Protein AF-X1ABG1-F1 (afdb_monomer)

Secondary structure (DSSP, 8-state):
-B--S-----S-HHHHHHHHHHHHHHHHHHHHTT------EEEEE-TTT-S---HHHHHHHHHHHHH-TT-EEEEE-GGGTT-SSSGGGEEEEEES-GGGGGG--EEEEE----SS-HHHHHHHHHHHHHHHHHHHHHHHHHHHHIIIIIIIIIIHHHHHHH--S-EESS-------HHHHHHHHHHHHS--TTHHHHHEEPPHHHHHHHHHHHHHHHHHHS----TT-HHHHHHHHHHHHHHHHHHHHHHHHHHHHHHHHHHHHHHHGGGGGGS-HHHHHHHHHHHHHHHHHH-

Nearest PDB structures (foldseek):
  6fju-assembly1_A  TM=7.014E-01  e=1.272E-03  Candidatus Caldarchaeum subterraneum
  6fju-assembly1_B  TM=6.777E-01  e=1.272E-03  Candidatus Caldarchaeum subterraneum
  5cw4-assembly1_A  TM=3.755E-01  e=4.438E-03  Camponotus floridanus
  6h3c-assembly1_G  TM=3.652E-01  e=1.548E-02  Homo sapiens

Radius of gyration: 29.91 Å; Cα contacts (8 Å, |Δi|>4): 263; chains: 1; bounding box: 66×45×79 Å

Sequence (295 aa):
VMVGDRAYVEYKSKHYVDTAQFNTAIFERAIQDDKEDFFVGWWHTHPGIGFIFSPRDIETQLFYQGVNPFAIALVFDHCQKESKSYYLGIAGIRLKNPDRGMFATYSNSIELKYEHPKEKMIKNVDKVVKEINKNMKDVLSEIKYIDEILRKKYLAQLQRNFGLIMVLKRDIKITDDEIEAENEDYYLYEWDPDIDKKIYRIPKFREKIEKELKKCEENLSELNVEKNDPEIKKKKAKYKKKLNDMLAKPNEWYTKIMNDFTKRIDKISPLFDYLDTDERKIIEHFEERIRNIVR

Mean predicted aligned error: 13.68 Å

Structure (mmCIF, N/CA/C/O backbone):
data_AF-X1ABG1-F1
#
_entry.id   AF-X1ABG1-F1
#
loop_
_atom_site.group_PDB
_atom_site.id
_atom_site.type_symbol
_atom_site.label_atom_id
_atom_site.label_alt_id
_atom_site.label_comp_id
_atom_site.label_asym_id
_atom_site.label_entity_id
_atom_site.label_seq_id
_atom_site.pdbx_PDB_ins_code
_atom_site.Cartn_x
_atom_site.Cartn_y
_atom_site.Cartn_z
_atom_site.occupancy
_atom_site.B_iso_or_equiv
_atom_site.auth_seq_id
_atom_site.auth_comp_id
_atom_site.auth_asym_id
_atom_site.auth_atom_id
_atom_site.pdbx_PDB_model_num
ATOM 1 N N . VAL A 1 1 ? 10.703 -12.717 -16.145 1.00 40.94 1 VAL A N 1
ATOM 2 C CA . VAL A 1 1 ? 11.668 -11.764 -15.549 1.00 40.94 1 VAL A CA 1
ATOM 3 C C . VAL A 1 1 ? 11.165 -11.409 -14.159 1.00 40.94 1 VAL A C 1
ATOM 5 O O . VAL A 1 1 ? 9.980 -11.127 -14.036 1.00 40.94 1 VAL A O 1
ATOM 8 N N . MET A 1 2 ? 11.999 -11.511 -13.123 1.00 43.72 2 MET A N 1
ATOM 9 C CA . MET A 1 2 ? 11.557 -11.310 -11.733 1.00 43.72 2 MET A CA 1
ATOM 10 C C . MET A 1 2 ? 11.251 -9.836 -11.442 1.00 43.72 2 MET A C 1
ATOM 12 O O . MET A 1 2 ? 12.088 -8.978 -11.704 1.00 43.72 2 MET A O 1
ATOM 16 N N . VAL A 1 3 ? 10.060 -9.570 -10.900 1.00 42.97 3 VAL A N 1
ATOM 17 C CA . VAL A 1 3 ? 9.669 -8.312 -10.245 1.00 42.97 3 VAL A CA 1
ATOM 18 C C . VAL A 1 3 ? 9.690 -8.612 -8.750 1.00 42.97 3 VAL A C 1
ATOM 20 O O . VAL A 1 3 ? 9.045 -9.569 -8.323 1.00 42.97 3 VAL A O 1
ATOM 23 N N . GLY A 1 4 ? 10.418 -7.849 -7.947 1.00 38.22 4 GLY A N 1
ATOM 24 C CA . GLY A 1 4 ? 10.386 -8.025 -6.501 1.00 38.22 4 GLY A CA 1
ATOM 25 C C . GLY A 1 4 ? 10.560 -6.700 -5.785 1.00 38.22 4 GLY A C 1
ATOM 26 O O . GLY A 1 4 ? 11.408 -5.906 -6.174 1.00 38.22 4 GLY A O 1
ATOM 27 N N . ASP A 1 5 ? 9.829 -6.515 -4.685 1.00 35.09 5 ASP A N 1
ATOM 28 C CA . ASP A 1 5 ? 10.011 -5.417 -3.715 1.00 35.09 5 ASP A CA 1
ATOM 29 C C . ASP A 1 5 ? 11.410 -5.396 -3.066 1.00 35.09 5 ASP A C 1
ATOM 31 O O . ASP A 1 5 ? 11.731 -4.534 -2.248 1.00 35.09 5 ASP A O 1
ATOM 35 N N . ARG A 1 6 ? 12.268 -6.372 -3.385 1.00 46.16 6 ARG A N 1
ATOM 36 C CA . ARG A 1 6 ? 13.619 -6.484 -2.844 1.00 46.16 6 ARG A CA 1
ATOM 37 C C . ARG A 1 6 ? 14.599 -5.781 -3.772 1.00 46.16 6 ARG A C 1
ATOM 39 O O . ARG A 1 6 ? 14.879 -6.247 -4.870 1.00 46.16 6 ARG A O 1
ATOM 46 N N . ALA A 1 7 ? 15.167 -4.688 -3.279 1.00 42.03 7 ALA A N 1
ATOM 47 C CA . ALA A 1 7 ? 16.069 -3.819 -4.025 1.00 42.03 7 ALA A CA 1
ATOM 48 C C . ALA A 1 7 ? 17.466 -4.413 -4.332 1.00 42.03 7 ALA A C 1
ATOM 50 O O . ALA A 1 7 ? 18.282 -3.703 -4.917 1.00 42.03 7 ALA A O 1
ATOM 51 N N . TYR A 1 8 ? 17.799 -5.645 -3.904 1.00 51.47 8 TYR A N 1
ATOM 52 C CA . TYR A 1 8 ? 19.122 -6.249 -4.145 1.00 51.47 8 TYR A CA 1
ATOM 53 C C . TYR A 1 8 ? 19.212 -7.754 -3.819 1.00 51.47 8 TYR A C 1
ATOM 55 O O . TYR A 1 8 ? 18.407 -8.296 -3.059 1.00 51.47 8 TYR A O 1
ATOM 63 N N . VAL A 1 9 ? 20.256 -8.401 -4.356 1.00 54.97 9 VAL A N 1
ATOM 64 C CA . VAL A 1 9 ? 20.697 -9.766 -4.026 1.00 54.97 9 VAL A CA 1
ATOM 65 C C . VAL A 1 9 ? 22.098 -9.695 -3.405 1.00 54.97 9 VAL A C 1
ATOM 67 O O . VAL A 1 9 ? 23.018 -9.175 -4.017 1.00 54.97 9 VAL A O 1
ATOM 70 N N . GLU A 1 10 ? 22.272 -10.208 -2.187 1.00 54.81 10 GLU A N 1
ATOM 71 C CA . GLU A 1 10 ? 23.594 -10.440 -1.561 1.00 54.81 10 GLU A CA 1
ATOM 72 C C . GLU A 1 10 ? 24.069 -11.888 -1.800 1.00 54.81 10 GLU A C 1
ATOM 74 O O . GLU A 1 10 ? 23.245 -12.799 -1.867 1.00 54.81 10 GLU A O 1
ATOM 79 N N . TYR A 1 11 ? 25.378 -12.158 -1.819 1.00 53.62 11 TYR A N 1
ATOM 80 C CA . TYR A 1 11 ? 25.940 -13.525 -1.871 1.00 53.62 11 TYR A CA 1
ATOM 81 C C . TYR A 1 11 ? 25.774 -14.309 -0.551 1.00 53.62 11 TYR A C 1
ATOM 83 O O . TYR A 1 11 ? 26.724 -14.853 0.008 1.00 53.62 11 TYR A O 1
ATOM 91 N N . LYS A 1 12 ? 24.556 -14.373 -0.013 1.00 59.12 12 LYS A N 1
ATOM 92 C CA . LYS A 1 12 ? 24.210 -15.196 1.151 1.00 59.12 12 LYS A CA 1
ATOM 93 C C . LYS A 1 12 ? 23.540 -16.481 0.680 1.00 59.12 12 LYS A C 1
ATOM 95 O O . LYS A 1 12 ? 22.740 -16.452 -0.253 1.00 59.12 12 LYS A O 1
ATOM 100 N N . SER A 1 13 ? 23.779 -17.596 1.376 1.00 57.72 13 SER A N 1
ATOM 101 C CA . SER A 1 13 ? 23.155 -18.899 1.071 1.00 57.72 13 SER A CA 1
ATOM 102 C C . SER A 1 13 ? 21.629 -18.811 0.963 1.00 57.72 13 SER A C 1
ATOM 104 O O . SER A 1 13 ? 21.024 -19.495 0.146 1.00 57.72 13 SER A O 1
ATOM 106 N N . LYS A 1 14 ? 21.012 -17.899 1.725 1.00 64.06 14 LYS A N 1
ATOM 107 C CA . LYS A 1 14 ? 19.578 -17.601 1.659 1.00 64.06 14 LYS A CA 1
ATOM 108 C C . LYS A 1 14 ? 19.110 -17.179 0.260 1.00 64.06 14 LYS A C 1
ATOM 110 O O . LYS A 1 14 ? 18.065 -17.630 -0.176 1.00 64.06 14 LYS A O 1
ATOM 115 N N . HIS A 1 15 ? 19.874 -16.371 -0.471 1.00 61.91 15 HIS A N 1
ATOM 116 C CA . HIS A 1 15 ? 19.446 -15.884 -1.787 1.00 61.91 15 HIS A CA 1
ATOM 117 C C . HIS A 1 15 ? 19.611 -16.920 -2.903 1.00 61.91 15 HIS A C 1
ATOM 119 O O . HIS A 1 15 ? 18.833 -16.922 -3.856 1.00 61.91 15 HIS A O 1
ATOM 125 N N . TYR A 1 16 ? 20.562 -17.845 -2.759 1.00 63.94 16 TYR A N 1
ATOM 126 C CA . TYR A 1 16 ? 20.621 -19.040 -3.604 1.00 63.94 16 TYR A CA 1
ATOM 127 C C . TYR A 1 16 ? 19.384 -19.921 -3.408 1.00 63.94 16 TYR A C 1
ATOM 129 O O . TYR A 1 16 ? 18.780 -20.346 -4.390 1.00 63.94 16 TYR A O 1
ATOM 137 N N . VAL A 1 17 ? 18.978 -20.143 -2.151 1.00 66.12 17 VAL A N 1
ATOM 138 C CA . VAL A 1 17 ? 17.758 -20.897 -1.820 1.00 66.12 17 VAL A CA 1
ATOM 139 C C . VAL A 1 17 ? 16.518 -20.192 -2.369 1.00 66.12 17 VAL A C 1
ATOM 141 O O . VAL A 1 17 ? 15.716 -20.838 -3.033 1.00 66.12 17 VAL A O 1
ATOM 144 N N . ASP A 1 18 ? 16.397 -18.878 -2.174 1.00 66.94 18 ASP A N 1
ATOM 145 C CA . ASP A 1 18 ? 15.274 -18.092 -2.694 1.00 66.94 18 ASP A CA 1
ATOM 146 C C . ASP A 1 18 ? 15.203 -18.184 -4.232 1.00 66.94 18 ASP A C 1
ATOM 148 O O . ASP A 1 18 ? 14.143 -18.448 -4.791 1.00 66.94 18 ASP A O 1
ATOM 152 N N . THR A 1 19 ? 16.333 -18.045 -4.937 1.00 67.25 19 THR A N 1
ATOM 153 C CA . THR A 1 19 ? 16.381 -18.151 -6.410 1.00 67.25 19 THR A CA 1
ATOM 154 C C . THR A 1 19 ? 15.996 -19.547 -6.894 1.00 67.25 19 THR A C 1
ATOM 156 O O . THR A 1 19 ? 15.256 -19.680 -7.867 1.00 67.25 19 THR A O 1
ATOM 159 N N . ALA A 1 20 ? 16.453 -20.592 -6.200 1.00 70.00 20 ALA A N 1
ATOM 160 C CA . ALA A 1 20 ? 16.050 -21.962 -6.491 1.00 70.00 20 ALA A CA 1
ATOM 161 C C . ALA A 1 20 ? 14.542 -22.158 -6.272 1.00 70.00 20 ALA A C 1
ATOM 163 O O . ALA A 1 20 ? 13.877 -22.709 -7.141 1.00 70.00 20 ALA A O 1
ATOM 164 N N . GLN A 1 21 ? 13.986 -21.641 -5.171 1.00 75.69 21 GLN A N 1
ATOM 165 C CA . GLN A 1 21 ? 12.547 -21.687 -4.896 1.00 75.69 21 GLN A CA 1
ATOM 166 C C . GLN A 1 21 ? 11.731 -20.951 -5.962 1.00 75.69 21 GLN A C 1
ATOM 168 O O . GLN A 1 21 ? 10.714 -21.473 -6.414 1.00 75.69 21 GLN A O 1
ATOM 173 N N . PHE A 1 22 ? 12.180 -19.775 -6.407 1.00 71.56 22 PHE A N 1
ATOM 174 C CA . PHE A 1 22 ? 11.516 -19.034 -7.478 1.00 71.56 22 PHE A CA 1
ATOM 175 C C . PHE A 1 22 ? 11.551 -19.785 -8.807 1.00 71.56 22 PHE A C 1
ATOM 177 O O . PHE A 1 22 ? 10.525 -19.879 -9.476 1.00 71.56 22 PHE A O 1
ATOM 184 N N . ASN A 1 23 ? 12.700 -20.353 -9.176 1.00 72.12 23 ASN A N 1
ATOM 185 C CA . ASN A 1 23 ? 12.813 -21.160 -10.388 1.00 72.12 23 ASN A CA 1
ATOM 186 C C . ASN A 1 23 ? 11.903 -22.389 -10.328 1.00 72.12 23 ASN A C 1
ATOM 188 O O . ASN A 1 23 ? 11.210 -22.664 -11.304 1.00 72.12 23 ASN A O 1
ATOM 192 N N . THR A 1 24 ? 11.849 -23.078 -9.184 1.00 79.94 24 THR A N 1
ATOM 193 C CA . THR A 1 24 ? 10.932 -24.203 -8.970 1.00 79.94 24 THR A CA 1
ATOM 194 C C . THR A 1 24 ? 9.478 -23.762 -9.106 1.00 79.94 24 THR A C 1
ATOM 196 O O . THR A 1 24 ? 8.732 -24.388 -9.847 1.00 79.94 24 THR A O 1
ATOM 199 N N . ALA A 1 25 ? 9.078 -22.652 -8.482 1.00 80.56 25 ALA A N 1
ATOM 200 C CA . ALA A 1 25 ? 7.705 -22.155 -8.561 1.00 80.56 25 ALA A CA 1
ATOM 201 C C . ALA A 1 25 ? 7.299 -21.745 -9.991 1.00 80.56 25 ALA A C 1
ATOM 203 O O . ALA A 1 25 ? 6.177 -22.013 -10.419 1.00 80.56 25 ALA A O 1
ATOM 204 N N . ILE A 1 26 ? 8.205 -21.109 -10.746 1.00 78.69 26 ILE A N 1
ATOM 205 C CA . ILE A 1 26 ? 7.971 -20.764 -12.158 1.00 78.69 26 ILE A CA 1
ATOM 206 C C . ILE A 1 26 ? 7.820 -22.038 -12.991 1.00 78.69 26 ILE A C 1
ATOM 208 O O . ILE A 1 26 ? 6.897 -22.127 -13.793 1.00 78.69 26 ILE A O 1
ATOM 212 N N . PHE A 1 27 ? 8.688 -23.025 -12.772 1.00 79.94 27 PHE A N 1
ATOM 213 C CA . PHE A 1 27 ? 8.654 -24.295 -13.487 1.00 79.94 27 PHE A CA 1
ATOM 214 C C . PHE A 1 27 ? 7.387 -25.110 -13.181 1.00 79.94 27 PHE A C 1
ATOM 216 O O . PHE A 1 27 ? 6.740 -25.610 -14.096 1.00 79.94 27 PHE A O 1
ATOM 223 N N . GLU A 1 28 ? 6.976 -25.196 -11.913 1.00 83.19 28 GLU A N 1
ATOM 224 C CA . GLU A 1 28 ? 5.726 -25.853 -11.507 1.00 83.19 28 GLU A CA 1
ATOM 225 C C . GLU A 1 28 ? 4.506 -25.201 -12.161 1.00 83.19 28 GLU A C 1
ATOM 227 O O . GLU A 1 28 ? 3.619 -25.896 -12.659 1.00 83.19 28 GLU A O 1
ATOM 232 N N . ARG A 1 29 ? 4.477 -23.865 -12.210 1.00 81.81 29 ARG A N 1
ATOM 233 C CA . ARG A 1 29 ? 3.422 -23.126 -12.905 1.00 81.81 29 ARG A CA 1
ATOM 234 C C . ARG A 1 29 ? 3.447 -23.378 -14.411 1.00 81.81 29 ARG A C 1
ATOM 236 O O . ARG A 1 29 ? 2.391 -23.556 -15.004 1.00 81.81 29 ARG A O 1
ATOM 243 N N . ALA A 1 30 ? 4.629 -23.413 -15.019 1.00 80.56 30 ALA A N 1
ATOM 244 C CA . ALA A 1 30 ? 4.785 -23.688 -16.441 1.00 80.56 30 ALA A CA 1
ATOM 245 C C . ALA A 1 30 ? 4.209 -25.069 -16.805 1.00 80.56 30 ALA A C 1
ATOM 247 O O . ALA A 1 30 ? 3.430 -25.172 -17.747 1.00 80.56 30 ALA A O 1
ATOM 248 N N . ILE A 1 31 ? 4.472 -26.095 -15.983 1.00 82.88 31 ILE A N 1
ATOM 249 C CA . ILE A 1 31 ? 3.868 -27.430 -16.134 1.00 82.88 31 ILE A CA 1
ATOM 250 C C . ILE A 1 31 ? 2.338 -27.372 -16.040 1.00 82.88 31 ILE A C 1
ATOM 252 O O . ILE A 1 31 ? 1.653 -28.010 -16.836 1.00 82.88 31 ILE A O 1
ATOM 256 N N . GLN A 1 32 ? 1.788 -26.632 -15.073 1.00 83.56 32 GLN A N 1
ATOM 257 C CA . GLN A 1 32 ? 0.332 -26.496 -14.920 1.00 83.56 32 GLN A CA 1
ATOM 258 C C . GLN A 1 32 ? -0.323 -25.799 -16.118 1.00 83.56 32 GLN A C 1
ATOM 260 O O . GLN A 1 32 ? -1.430 -26.167 -16.506 1.00 83.56 32 GLN A O 1
ATOM 265 N N . ASP A 1 33 ? 0.366 -24.816 -16.696 1.00 85.75 33 ASP A N 1
ATOM 266 C CA . ASP A 1 33 ? -0.111 -24.014 -17.823 1.00 85.75 33 ASP A CA 1
ATOM 267 C C . ASP A 1 33 ? 0.195 -24.659 -19.199 1.00 85.75 33 ASP A C 1
ATOM 269 O O . ASP A 1 33 ? -0.120 -24.046 -20.220 1.00 85.75 33 ASP A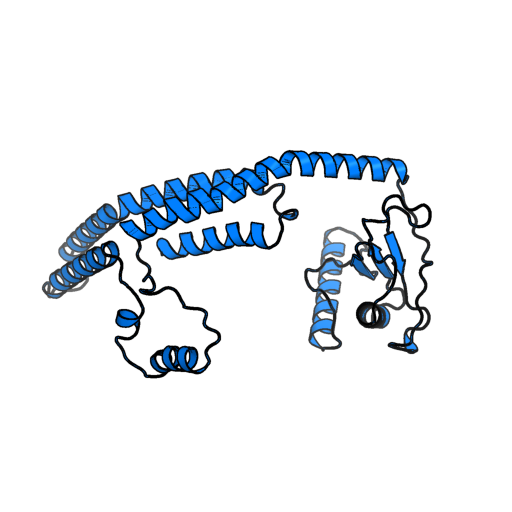 O 1
ATOM 273 N N . ASP A 1 34 ? 0.795 -25.861 -19.237 1.00 82.69 34 ASP A N 1
ATOM 274 C CA . ASP A 1 34 ? 1.313 -26.543 -20.444 1.00 82.69 34 ASP A CA 1
ATOM 275 C C . ASP A 1 34 ? 2.248 -25.642 -21.277 1.00 82.69 34 ASP A C 1
ATOM 277 O O . ASP A 1 34 ? 2.159 -25.525 -22.501 1.00 82.69 34 ASP A O 1
ATOM 281 N N . LYS A 1 35 ? 3.133 -24.928 -20.572 1.00 83.25 35 LYS A N 1
ATOM 282 C CA . LYS A 1 35 ? 4.136 -24.016 -21.129 1.00 83.25 35 LYS A CA 1
ATOM 283 C C . LYS A 1 35 ? 5.541 -24.443 -20.735 1.00 83.25 35 LYS A C 1
ATOM 285 O O . LYS A 1 35 ? 5.768 -25.032 -19.684 1.00 83.25 35 LYS A O 1
ATOM 290 N N . GLU A 1 36 ? 6.511 -24.046 -21.546 1.00 78.81 36 GLU A N 1
ATOM 291 C CA . GLU A 1 36 ? 7.941 -24.258 -21.293 1.00 78.81 36 GLU A CA 1
ATOM 292 C C . GLU A 1 36 ? 8.613 -22.962 -20.808 1.00 78.81 36 GLU A C 1
ATOM 294 O O . GLU A 1 36 ? 9.641 -22.524 -21.328 1.00 78.81 36 GLU A O 1
ATOM 299 N N . ASP A 1 37 ? 8.006 -22.307 -19.816 1.00 79.31 37 ASP A N 1
ATOM 300 C CA . ASP A 1 37 ? 8.531 -21.063 -19.256 1.00 79.31 37 ASP A CA 1
ATOM 301 C C . ASP A 1 37 ? 9.671 -21.345 -18.263 1.00 79.31 37 ASP A C 1
ATOM 303 O O . ASP A 1 37 ? 9.547 -22.147 -17.337 1.00 79.31 37 ASP A O 1
ATOM 307 N N . PHE A 1 38 ? 10.791 -20.636 -18.418 1.00 76.50 38 PHE A N 1
ATOM 308 C CA . PHE A 1 38 ? 11.922 -20.699 -17.492 1.00 76.50 38 PHE A CA 1
ATOM 309 C C . PHE A 1 38 ? 12.511 -19.314 -17.214 1.00 76.50 38 PHE A C 1
ATOM 311 O O . PHE A 1 38 ? 12.262 -18.325 -17.910 1.00 76.50 38 PHE A O 1
ATOM 318 N N . PHE A 1 39 ? 13.311 -19.222 -16.154 1.00 80.81 39 PHE A N 1
ATOM 319 C CA . PHE A 1 39 ? 13.942 -17.971 -15.757 1.00 80.81 39 PHE A CA 1
ATOM 320 C C . PHE A 1 39 ? 15.085 -17.574 -16.709 1.00 80.81 39 PHE A C 1
ATOM 322 O O . PHE A 1 39 ? 16.114 -18.245 -16.807 1.00 80.81 39 PHE A O 1
ATOM 329 N N . VAL A 1 40 ? 14.922 -16.425 -17.372 1.00 83.88 40 VAL A N 1
ATOM 330 C CA . VAL A 1 40 ? 15.884 -15.875 -18.349 1.00 83.88 40 VAL A CA 1
ATOM 331 C C . VAL A 1 40 ? 16.643 -14.638 -17.853 1.00 83.88 40 VAL A C 1
ATOM 333 O O . VAL A 1 40 ? 17.537 -14.146 -18.539 1.00 83.88 40 VAL A O 1
ATOM 336 N N . GLY A 1 41 ? 16.298 -14.109 -16.675 1.00 87.44 41 GLY A N 1
ATOM 337 C CA . GLY A 1 41 ? 16.916 -12.897 -16.141 1.00 87.44 41 GLY A CA 1
ATOM 338 C C . GLY A 1 41 ? 15.993 -12.029 -15.284 1.00 87.44 41 GLY A C 1
ATOM 339 O O . GLY A 1 41 ? 14.886 -12.426 -14.900 1.00 87.44 41 GLY A O 1
ATOM 340 N N . TRP A 1 42 ? 16.455 -10.816 -15.002 1.00 87.88 42 TRP A N 1
ATOM 341 C CA . TRP A 1 42 ? 15.843 -9.869 -14.066 1.00 87.88 42 TRP A CA 1
ATOM 342 C C . TRP A 1 42 ? 15.674 -8.484 -14.709 1.00 87.88 42 TRP A C 1
ATOM 344 O O . TRP A 1 42 ? 16.149 -8.243 -15.819 1.00 87.88 42 TRP A O 1
ATOM 354 N N . TRP A 1 43 ? 14.931 -7.587 -14.066 1.00 89.12 43 TRP A N 1
ATOM 355 C CA . TRP A 1 43 ? 14.784 -6.212 -14.536 1.00 89.12 43 TRP A CA 1
ATOM 356 C C . TRP A 1 43 ? 14.694 -5.240 -13.375 1.00 89.12 43 TRP A C 1
ATOM 358 O O . TRP A 1 43 ? 14.313 -5.618 -12.268 1.00 89.12 43 TRP A O 1
ATOM 368 N N . HIS A 1 44 ? 15.013 -3.983 -13.655 1.00 87.50 44 HIS A N 1
ATOM 369 C CA . HIS A 1 44 ? 14.854 -2.877 -12.723 1.00 87.50 44 HIS A CA 1
ATOM 370 C C . HIS A 1 44 ? 14.712 -1.553 -13.473 1.00 87.50 44 HIS A C 1
ATOM 372 O O . HIS A 1 44 ? 14.739 -1.496 -14.706 1.00 87.50 44 HIS A O 1
ATOM 378 N N . THR A 1 45 ? 14.536 -0.471 -12.720 1.00 86.12 45 THR A N 1
ATOM 379 C CA . THR A 1 45 ? 14.333 0.868 -13.273 1.00 86.12 45 THR A CA 1
ATOM 380 C C . THR A 1 45 ? 15.459 1.822 -12.908 1.00 86.12 45 THR A C 1
ATOM 382 O O . THR A 1 45 ? 15.859 1.856 -11.747 1.00 86.12 45 THR A O 1
ATOM 385 N N . HIS A 1 46 ? 15.863 2.675 -13.854 1.00 87.75 46 HIS A N 1
ATOM 386 C CA . HIS A 1 46 ? 16.799 3.789 -13.635 1.00 87.75 46 HIS A CA 1
ATOM 387 C C . HIS A 1 46 ? 16.186 5.121 -14.085 1.00 87.75 46 HIS A C 1
ATOM 389 O O . HIS A 1 46 ? 16.480 5.586 -15.184 1.00 87.75 46 HIS A O 1
ATOM 395 N N . PRO A 1 47 ? 15.321 5.753 -13.272 1.00 87.06 47 PRO A N 1
ATOM 396 C CA . PRO A 1 47 ? 14.675 7.015 -13.630 1.00 87.06 47 PRO A CA 1
ATOM 397 C C . PRO A 1 47 ? 15.666 8.146 -13.951 1.00 87.06 47 PRO A C 1
ATOM 399 O O . PRO A 1 47 ? 16.314 8.677 -13.054 1.00 87.06 47 PRO A O 1
ATOM 402 N N . GLY A 1 48 ? 15.774 8.547 -15.220 1.00 83.44 48 GLY A N 1
ATOM 403 C CA . GLY A 1 48 ? 16.558 9.713 -15.656 1.00 83.44 48 GLY A CA 1
ATOM 404 C C . GLY A 1 48 ? 18.085 9.563 -15.612 1.00 83.44 48 GLY A C 1
ATOM 405 O O . GLY A 1 48 ? 18.791 10.507 -15.961 1.00 83.44 48 GLY A O 1
ATOM 406 N N . ILE A 1 49 ? 18.602 8.399 -15.214 1.00 84.25 49 ILE A N 1
ATOM 407 C CA . ILE A 1 49 ? 20.045 8.102 -15.146 1.00 84.25 49 ILE A CA 1
ATOM 408 C C . ILE A 1 49 ? 20.524 7.462 -16.462 1.00 84.25 49 ILE A C 1
ATOM 410 O O . ILE A 1 49 ? 21.696 7.566 -16.830 1.00 84.25 49 ILE A O 1
ATOM 414 N N . GLY A 1 50 ? 19.607 6.838 -17.208 1.00 83.56 50 GLY A N 1
ATOM 415 C CA . GLY A 1 50 ? 19.906 6.077 -18.413 1.00 83.56 50 GLY A CA 1
ATOM 416 C C . GLY A 1 50 ? 20.292 4.622 -18.133 1.00 83.56 50 GLY A C 1
ATOM 417 O O . GLY A 1 50 ? 20.014 4.053 -17.080 1.00 83.56 50 GLY A O 1
ATOM 418 N N . PHE A 1 51 ? 20.921 3.990 -19.123 1.00 87.31 51 PHE A N 1
ATOM 419 C CA . PHE A 1 51 ? 21.112 2.538 -19.174 1.00 87.31 51 PHE A CA 1
ATOM 420 C C . PHE A 1 51 ? 22.523 2.151 -18.740 1.00 87.31 51 PHE A C 1
ATOM 422 O O . PHE A 1 51 ? 23.373 1.831 -19.570 1.00 87.31 51 PHE A O 1
ATOM 429 N N . ILE A 1 52 ? 22.784 2.226 -17.437 1.00 87.75 52 ILE A N 1
ATOM 430 C CA . ILE A 1 52 ? 24.070 1.857 -16.838 1.00 87.75 52 ILE A CA 1
ATOM 431 C C . ILE A 1 52 ? 23.870 0.844 -15.715 1.00 87.75 52 ILE A C 1
ATOM 433 O O . ILE A 1 52 ? 22.815 0.801 -15.086 1.00 87.75 52 ILE A O 1
ATOM 437 N N . PHE A 1 53 ? 24.899 0.049 -15.438 1.00 88.31 53 PHE A N 1
ATOM 438 C CA . PHE A 1 53 ? 24.953 -0.738 -14.213 1.00 88.31 53 PHE A CA 1
ATOM 439 C C . PHE A 1 53 ? 25.704 0.020 -13.125 1.00 88.31 53 PHE A C 1
ATOM 441 O O . PHE A 1 53 ? 26.859 0.411 -13.305 1.00 88.31 53 PHE A O 1
ATOM 448 N N . SER A 1 54 ? 25.048 0.186 -11.980 1.00 87.75 54 SER A N 1
ATOM 449 C CA . SER A 1 54 ? 25.715 0.523 -10.727 1.00 87.75 54 SER A CA 1
ATOM 450 C C . SER A 1 54 ? 26.582 -0.656 -10.249 1.00 87.75 54 SER A C 1
ATOM 452 O O . SER A 1 54 ? 26.370 -1.789 -10.688 1.00 87.75 54 SER A O 1
ATOM 454 N N . PRO A 1 55 ? 27.526 -0.456 -9.309 1.00 87.00 55 PRO A N 1
ATOM 455 C CA . PRO A 1 55 ? 28.277 -1.567 -8.717 1.00 87.00 55 PRO A CA 1
ATOM 456 C C . PRO A 1 55 ? 27.374 -2.685 -8.169 1.00 87.00 55 PRO A C 1
ATOM 458 O O . PRO A 1 55 ? 27.685 -3.863 -8.313 1.00 87.00 55 PRO A O 1
ATOM 461 N N . ARG A 1 56 ? 26.214 -2.321 -7.613 1.00 85.00 56 ARG A N 1
ATOM 462 C CA . ARG A 1 56 ? 25.216 -3.265 -7.095 1.00 85.00 56 ARG A CA 1
ATOM 463 C C . ARG A 1 56 ? 24.475 -4.017 -8.205 1.00 85.00 56 ARG A C 1
ATOM 465 O O . ARG A 1 56 ? 24.166 -5.198 -8.045 1.00 85.00 56 ARG A O 1
ATOM 472 N N . ASP A 1 57 ? 24.240 -3.370 -9.343 1.00 87.25 57 ASP A N 1
ATOM 473 C CA . ASP A 1 57 ? 23.655 -4.031 -10.514 1.00 87.25 57 ASP A CA 1
ATOM 474 C C . ASP A 1 57 ? 24.631 -5.058 -11.100 1.00 87.25 57 ASP A C 1
ATOM 476 O O . ASP A 1 57 ? 24.215 -6.150 -11.479 1.00 87.25 57 ASP A O 1
ATOM 480 N N . ILE A 1 58 ? 25.935 -4.745 -11.121 1.00 88.94 58 ILE A N 1
ATOM 481 C CA . ILE A 1 58 ? 26.983 -5.690 -11.541 1.00 88.94 58 ILE A CA 1
ATOM 482 C C . ILE A 1 58 ? 26.993 -6.907 -10.614 1.00 88.94 58 ILE A C 1
ATOM 484 O O . ILE A 1 58 ? 26.990 -8.033 -11.102 1.00 88.94 58 ILE A O 1
ATOM 488 N N . GLU A 1 59 ? 26.956 -6.698 -9.296 1.00 87.69 59 GLU A N 1
ATOM 489 C CA . GLU A 1 59 ? 26.919 -7.779 -8.305 1.00 87.69 59 GLU A CA 1
ATOM 490 C C . GLU A 1 59 ? 25.720 -8.717 -8.524 1.00 87.69 59 GLU A C 1
ATOM 492 O O . GLU A 1 59 ? 25.873 -9.939 -8.601 1.00 87.69 59 GLU A O 1
ATOM 497 N N . THR A 1 60 ? 24.540 -8.125 -8.711 1.00 85.88 60 THR A N 1
ATOM 498 C CA . THR A 1 60 ? 23.286 -8.844 -8.964 1.00 85.88 60 THR A CA 1
ATOM 499 C C . THR A 1 60 ? 23.335 -9.594 -10.297 1.00 85.88 60 THR A C 1
ATOM 501 O O . THR A 1 60 ? 22.947 -10.759 -10.387 1.00 85.88 60 THR A O 1
ATOM 504 N N . GLN A 1 61 ? 23.865 -8.961 -11.344 1.00 89.25 61 GLN A N 1
ATOM 505 C CA . GLN A 1 61 ? 24.005 -9.580 -12.656 1.00 89.25 61 GLN A CA 1
ATOM 506 C C . GLN A 1 61 ? 25.027 -10.725 -12.653 1.00 89.25 61 GLN A C 1
ATOM 508 O O . GLN A 1 61 ? 24.789 -11.729 -13.319 1.00 89.25 61 GLN A O 1
ATOM 513 N N . LEU A 1 62 ? 26.130 -10.618 -11.903 1.00 88.94 62 LEU A N 1
ATOM 514 C CA . LEU A 1 62 ? 27.091 -11.711 -11.716 1.00 88.94 62 LEU A CA 1
ATOM 515 C C . LEU A 1 62 ? 26.431 -12.919 -11.054 1.00 88.94 62 LEU A C 1
ATOM 517 O O . LEU A 1 62 ? 26.639 -14.041 -11.507 1.00 88.94 62 LEU A O 1
ATOM 521 N N . PHE A 1 63 ? 25.599 -12.690 -10.036 1.00 84.88 63 PHE A N 1
ATOM 522 C CA . PHE A 1 63 ? 24.852 -13.756 -9.377 1.00 84.88 63 PHE A CA 1
ATOM 523 C C . PHE A 1 63 ? 23.941 -14.491 -10.372 1.00 84.88 63 PHE A C 1
ATOM 525 O O . PHE A 1 63 ? 24.032 -15.711 -10.521 1.00 84.88 63 PHE A O 1
ATOM 532 N N . TYR A 1 64 ? 23.115 -13.756 -11.122 1.00 85.25 64 TYR A N 1
ATOM 533 C CA . TYR A 1 64 ? 22.216 -14.375 -12.098 1.00 85.25 64 TYR A CA 1
ATOM 534 C C . TYR A 1 64 ? 22.960 -15.007 -13.282 1.00 85.25 64 TYR A C 1
ATOM 536 O O . TYR A 1 64 ? 22.541 -16.065 -13.749 1.00 85.25 64 TYR A O 1
ATOM 544 N N . GLN A 1 65 ? 24.077 -14.422 -13.735 1.00 87.25 65 GLN A N 1
ATOM 545 C CA . GLN A 1 65 ? 24.920 -15.017 -14.779 1.00 87.25 65 GLN A CA 1
ATOM 546 C C . GLN A 1 65 ? 25.722 -16.230 -14.303 1.00 87.25 65 GLN A C 1
ATOM 548 O O . GLN A 1 65 ? 26.055 -17.083 -15.123 1.00 87.25 65 GLN A O 1
ATOM 553 N N . GLY A 1 66 ? 25.992 -16.344 -13.001 1.00 83.75 66 GLY A N 1
ATOM 554 C CA . GLY A 1 66 ? 26.578 -17.540 -12.401 1.00 83.75 66 GLY A CA 1
ATOM 555 C C . GLY A 1 66 ? 25.625 -18.737 -12.437 1.00 83.75 66 GLY A C 1
ATOM 556 O O . GLY A 1 66 ? 26.068 -19.866 -12.621 1.00 83.75 66 GLY A O 1
ATOM 557 N N . VAL A 1 67 ? 24.315 -18.492 -12.312 1.00 82.00 67 VAL A N 1
ATOM 558 C CA . VAL A 1 67 ? 23.278 -19.536 -12.410 1.00 82.00 67 VAL A CA 1
ATOM 559 C C . VAL A 1 67 ? 22.913 -19.830 -13.869 1.00 82.00 67 VAL A C 1
ATOM 561 O O . VAL A 1 67 ? 22.799 -20.988 -14.259 1.00 82.00 67 VAL A O 1
ATOM 564 N N . ASN A 1 68 ? 22.734 -18.790 -14.688 1.00 84.06 68 ASN A N 1
ATOM 565 C CA . ASN A 1 68 ? 22.437 -18.896 -16.114 1.00 84.06 68 ASN A CA 1
ATOM 566 C C . ASN A 1 68 ? 23.386 -17.975 -16.904 1.00 84.06 68 ASN A C 1
ATOM 568 O O . ASN A 1 68 ? 23.157 -16.767 -16.922 1.00 84.06 68 ASN A O 1
ATOM 572 N N . PRO A 1 69 ? 24.386 -18.505 -17.634 1.00 87.12 69 PRO A N 1
ATOM 573 C CA . PRO A 1 69 ? 25.356 -17.692 -18.380 1.00 87.12 69 PRO A CA 1
ATOM 574 C C . PRO A 1 69 ? 24.733 -16.683 -19.357 1.00 87.12 69 PRO A C 1
ATOM 576 O O . PRO A 1 69 ? 25.329 -15.642 -19.658 1.00 87.12 69 PRO A O 1
ATOM 579 N N . PHE A 1 70 ? 23.519 -16.970 -19.836 1.00 87.00 70 PHE A N 1
ATOM 580 C CA . PHE A 1 70 ? 22.761 -16.128 -20.756 1.00 87.00 70 PHE A CA 1
ATOM 581 C C . PHE A 1 70 ? 21.784 -15.172 -20.065 1.00 87.00 70 PHE A C 1
ATOM 583 O O . PHE A 1 70 ? 21.016 -14.520 -20.768 1.00 87.00 70 PHE A O 1
ATOM 590 N N . ALA A 1 71 ? 21.811 -15.046 -18.734 1.00 88.25 71 ALA A N 1
ATOM 591 C CA . ALA A 1 71 ? 20.910 -14.161 -18.003 1.00 88.25 71 ALA A CA 1
ATOM 592 C C . ALA A 1 71 ? 21.030 -12.704 -18.480 1.00 88.25 71 ALA A C 1
ATOM 594 O O . ALA A 1 71 ? 22.133 -12.163 -18.617 1.00 88.25 71 ALA A O 1
ATOM 595 N N . ILE A 1 72 ? 19.886 -12.061 -18.704 1.00 90.12 72 ILE A N 1
ATOM 596 C CA . ILE A 1 72 ? 19.791 -10.672 -19.176 1.00 90.12 72 ILE A CA 1
ATOM 597 C C . ILE A 1 72 ? 19.210 -9.798 -18.062 1.00 90.12 72 ILE A C 1
ATOM 599 O O . ILE A 1 72 ? 18.247 -10.200 -17.409 1.00 90.12 72 ILE A O 1
ATOM 603 N N . ALA A 1 73 ? 19.756 -8.593 -17.876 1.00 90.62 73 ALA A N 1
ATOM 604 C CA . ALA A 1 73 ? 19.085 -7.549 -17.110 1.00 90.62 73 ALA A CA 1
ATOM 605 C C . ALA A 1 73 ? 18.351 -6.605 -18.067 1.00 90.62 73 ALA A C 1
ATOM 607 O O . ALA A 1 73 ? 18.965 -6.052 -18.984 1.00 90.62 73 ALA A O 1
ATOM 608 N N . LEU A 1 74 ? 17.053 -6.397 -17.862 1.00 91.31 74 LEU A N 1
ATOM 609 C CA . LEU A 1 74 ? 16.321 -5.334 -18.545 1.00 91.31 74 LEU A CA 1
ATOM 610 C C . LEU A 1 74 ? 16.314 -4.085 -17.667 1.00 91.31 74 LEU A C 1
ATOM 612 O O . LEU A 1 74 ? 15.837 -4.112 -16.538 1.00 91.31 74 LEU A O 1
ATOM 616 N N . VAL A 1 75 ? 16.818 -2.979 -18.199 1.00 90.00 75 VAL A N 1
ATOM 617 C CA . VAL A 1 75 ? 16.781 -1.682 -17.526 1.00 90.00 75 VAL A CA 1
ATOM 618 C C . VAL A 1 75 ? 15.714 -0.829 -18.190 1.00 90.00 75 VAL A C 1
ATOM 620 O O . VAL A 1 75 ? 15.763 -0.610 -19.402 1.00 90.00 75 VAL A O 1
ATOM 623 N N . PHE A 1 76 ? 14.755 -0.352 -17.400 1.00 90.12 76 PHE A N 1
ATOM 624 C CA . PHE A 1 76 ? 13.696 0.540 -17.860 1.00 90.12 76 PHE A CA 1
ATOM 625 C C . PHE A 1 76 ? 13.880 1.960 -17.309 1.00 90.12 76 PHE A C 1
ATOM 627 O O . PHE A 1 76 ? 13.905 2.183 -16.100 1.00 90.12 76 PHE A O 1
ATOM 634 N N . ASP A 1 77 ? 13.973 2.938 -18.203 1.00 89.69 77 ASP A N 1
ATOM 635 C CA . ASP A 1 77 ? 13.992 4.360 -17.875 1.00 89.69 77 ASP A CA 1
ATOM 636 C C . ASP A 1 77 ? 12.795 5.054 -18.538 1.00 89.69 77 ASP A C 1
ATOM 638 O O . ASP A 1 77 ? 12.785 5.344 -19.739 1.00 89.69 77 ASP A O 1
ATOM 642 N N . HIS A 1 78 ? 11.774 5.351 -17.733 1.00 85.19 78 HIS A N 1
ATOM 643 C CA . HIS A 1 78 ? 10.548 5.996 -18.201 1.00 85.19 78 HIS A CA 1
ATOM 644 C C . HIS A 1 78 ? 10.783 7.414 -18.752 1.00 85.19 78 HIS A C 1
ATOM 646 O O . HIS A 1 78 ? 10.001 7.885 -19.585 1.00 85.19 78 HIS A O 1
ATOM 652 N N . CYS A 1 79 ? 11.869 8.088 -18.352 1.00 86.19 79 CYS A N 1
ATOM 653 C CA . CYS A 1 79 ? 12.253 9.398 -18.882 1.00 86.19 79 CYS A CA 1
ATOM 654 C C . CYS A 1 79 ? 12.729 9.304 -20.341 1.00 86.19 79 CYS A C 1
ATOM 656 O O . CYS A 1 79 ? 12.644 10.276 -21.088 1.00 86.19 79 CYS A O 1
ATOM 658 N N . GLN A 1 80 ? 13.175 8.124 -20.779 1.00 85.00 80 GLN A N 1
ATOM 659 C CA . GLN A 1 80 ? 13.685 7.867 -22.128 1.00 85.00 80 GLN A CA 1
ATOM 660 C C . GLN A 1 80 ? 12.619 7.281 -23.070 1.00 85.00 80 GLN A C 1
ATOM 662 O O . GLN A 1 80 ? 12.958 6.824 -24.163 1.00 85.00 80 GLN A O 1
ATOM 667 N N . LYS A 1 81 ? 11.323 7.320 -22.715 1.00 81.94 81 LYS A N 1
ATOM 668 C CA . LYS A 1 81 ? 10.238 6.739 -23.536 1.00 81.94 81 LYS A CA 1
ATOM 669 C C . LYS A 1 81 ? 10.210 7.246 -24.988 1.00 81.94 81 LYS A C 1
ATOM 671 O O . LYS A 1 81 ? 9.912 6.493 -25.915 1.00 81.94 81 LYS A O 1
ATOM 676 N N . GLU A 1 82 ? 10.572 8.510 -25.200 1.00 80.06 82 GLU A N 1
ATOM 677 C CA . GLU A 1 82 ? 10.614 9.166 -26.514 1.00 80.06 82 GLU A CA 1
ATOM 678 C C . GLU A 1 82 ? 11.980 9.039 -27.210 1.00 80.06 82 GLU A C 1
ATOM 680 O O . GLU A 1 82 ? 12.084 9.289 -28.412 1.00 80.06 82 GLU A O 1
ATOM 685 N N . SER A 1 83 ? 13.010 8.541 -26.522 1.00 80.94 83 SER A N 1
ATOM 686 C CA . SER A 1 83 ? 14.403 8.496 -26.989 1.00 80.94 83 SER A CA 1
ATOM 687 C C . SER A 1 83 ? 14.581 7.772 -28.321 1.00 80.94 83 SER A C 1
ATOM 689 O O . SER A 1 83 ? 14.125 6.644 -28.488 1.00 80.94 83 SER A O 1
ATOM 691 N N . LYS A 1 84 ? 15.267 8.380 -29.294 1.00 77.25 84 LYS A N 1
ATOM 692 C CA . LYS A 1 84 ? 15.502 7.753 -30.612 1.00 77.25 84 LYS A CA 1
ATOM 693 C C . LYS A 1 84 ? 16.388 6.505 -30.528 1.00 77.25 84 LYS A C 1
ATOM 695 O O . LYS A 1 84 ? 16.248 5.622 -31.364 1.00 77.25 84 LYS A O 1
ATOM 700 N N . SER A 1 85 ? 17.258 6.440 -29.521 1.00 76.94 85 SER A N 1
ATOM 701 C CA . SER A 1 85 ? 18.262 5.382 -29.370 1.00 76.94 85 SER A CA 1
ATOM 702 C C . SER A 1 85 ? 17.744 4.150 -28.632 1.00 76.94 85 SER A C 1
ATOM 704 O O . SER A 1 85 ? 18.274 3.064 -28.833 1.00 76.94 85 SER A O 1
ATOM 706 N N . TYR A 1 86 ? 16.718 4.308 -27.791 1.00 79.25 86 TYR A N 1
ATOM 707 C CA . TYR A 1 86 ? 16.190 3.233 -26.954 1.00 79.25 86 TYR A CA 1
ATOM 708 C C . TYR A 1 86 ? 14.685 3.108 -27.145 1.00 79.25 86 TYR A C 1
ATOM 710 O O . TYR A 1 86 ? 13.922 4.066 -26.987 1.00 79.25 86 TYR A O 1
ATOM 718 N N . TYR A 1 87 ? 14.242 1.911 -27.508 1.00 80.62 87 TYR A N 1
ATOM 719 C CA . TYR A 1 87 ? 12.838 1.656 -27.773 1.00 80.62 87 TYR A CA 1
ATOM 720 C C . TYR A 1 87 ? 12.053 1.687 -26.451 1.00 80.62 87 TYR A C 1
ATOM 722 O O . TYR A 1 87 ? 12.302 0.886 -25.553 1.00 80.62 87 TYR A O 1
ATOM 730 N N . LEU A 1 88 ? 11.131 2.652 -26.323 1.00 82.00 88 LEU A N 1
ATOM 731 C CA . LEU A 1 88 ? 10.342 2.927 -25.109 1.00 82.00 88 LEU A CA 1
ATOM 732 C C . LEU A 1 88 ? 11.172 3.126 -23.831 1.00 82.00 88 LEU A C 1
ATOM 734 O O . LEU A 1 88 ? 10.640 2.984 -22.739 1.00 82.00 88 LEU A O 1
ATOM 738 N N . GLY A 1 89 ? 12.453 3.474 -23.949 1.00 86.12 89 GLY A N 1
ATOM 739 C CA . GLY A 1 89 ? 13.328 3.589 -22.787 1.00 86.12 89 GLY A CA 1
ATOM 740 C C . GLY A 1 89 ? 13.643 2.243 -22.124 1.00 86.12 89 GLY A C 1
ATOM 741 O O . GLY A 1 89 ? 13.816 2.196 -20.914 1.00 86.12 89 GLY A O 1
ATOM 742 N N . ILE A 1 90 ? 13.699 1.149 -22.889 1.00 89.19 90 ILE A N 1
ATOM 743 C CA . ILE A 1 90 ? 14.134 -0.171 -22.412 1.00 89.19 90 ILE A CA 1
ATOM 744 C C . ILE A 1 90 ? 15.487 -0.507 -23.043 1.00 89.19 90 ILE A C 1
ATOM 746 O O . ILE A 1 90 ? 15.667 -0.337 -24.251 1.00 89.19 90 ILE A O 1
ATOM 750 N N . ALA A 1 91 ? 16.414 -1.038 -22.247 1.00 89.44 91 ALA A N 1
ATOM 751 C CA . ALA A 1 91 ? 17.659 -1.621 -22.736 1.00 89.44 91 ALA A CA 1
ATOM 752 C C . ALA A 1 91 ? 17.924 -2.987 -22.097 1.00 89.44 91 ALA A C 1
ATOM 754 O O . ALA A 1 91 ? 17.697 -3.180 -20.904 1.00 89.44 91 ALA A O 1
ATOM 755 N N . GLY A 1 92 ? 18.436 -3.926 -22.893 1.00 90.31 92 GLY A N 1
ATOM 756 C CA . GLY A 1 92 ? 18.969 -5.192 -22.400 1.00 90.31 92 GLY A CA 1
ATOM 757 C C . GLY A 1 92 ? 20.472 -5.078 -22.166 1.00 90.31 92 GLY A C 1
ATOM 758 O O . GLY A 1 92 ? 21.224 -4.764 -23.093 1.00 90.31 92 GLY A O 1
ATOM 759 N N . ILE A 1 93 ? 20.909 -5.346 -20.939 1.00 90.31 93 ILE A N 1
ATOM 760 C CA . ILE A 1 93 ? 22.309 -5.262 -20.525 1.00 90.31 93 ILE A CA 1
ATOM 761 C C . ILE A 1 93 ? 22.773 -6.629 -20.011 1.00 90.31 93 ILE A C 1
ATOM 763 O O . ILE A 1 93 ? 22.029 -7.363 -19.359 1.00 90.31 93 ILE A O 1
ATOM 767 N N . ARG A 1 94 ? 24.022 -6.984 -20.323 1.00 90.88 94 ARG A N 1
ATOM 768 C CA . ARG A 1 94 ? 24.682 -8.215 -19.859 1.00 90.88 94 ARG A CA 1
ATOM 769 C C . ARG A 1 94 ? 26.177 -7.983 -19.662 1.00 90.88 94 ARG A C 1
ATOM 771 O O . ARG A 1 94 ? 26.772 -7.182 -20.388 1.00 90.88 94 ARG A O 1
ATOM 778 N N . LEU A 1 95 ? 26.800 -8.700 -18.725 1.00 90.69 95 LEU A N 1
ATOM 779 C CA . LEU A 1 95 ? 28.255 -8.707 -18.562 1.00 90.69 95 LEU A CA 1
ATOM 780 C C . LEU A 1 95 ? 28.894 -9.572 -19.652 1.00 90.69 95 LEU A C 1
ATOM 782 O O . LEU A 1 95 ? 28.426 -10.675 -19.943 1.00 90.69 95 LEU A O 1
ATOM 786 N N . LYS A 1 96 ? 29.967 -9.068 -20.271 1.00 86.75 96 LYS A N 1
ATOM 787 C CA . LYS A 1 96 ? 30.687 -9.791 -21.332 1.00 86.75 96 LYS A CA 1
ATOM 788 C C . LYS A 1 96 ? 31.557 -10.912 -20.766 1.00 86.75 96 LYS A C 1
ATOM 790 O O . LYS A 1 96 ? 31.548 -12.004 -21.311 1.00 86.75 96 LYS A O 1
ATOM 795 N N . ASN A 1 97 ? 32.272 -10.621 -19.678 1.00 85.88 97 ASN A N 1
ATOM 796 C CA . ASN A 1 97 ? 33.221 -11.531 -19.035 1.00 85.88 97 ASN A CA 1
ATOM 797 C C . ASN A 1 97 ? 32.924 -11.597 -17.527 1.00 85.88 97 ASN A C 1
ATOM 799 O O . ASN A 1 97 ? 33.596 -10.897 -16.762 1.00 85.88 97 ASN A O 1
ATOM 803 N N . PRO A 1 98 ? 31.913 -12.376 -17.099 1.00 85.38 98 PRO A N 1
ATOM 804 C CA . PRO A 1 98 ? 31.524 -12.463 -15.690 1.00 85.38 98 PRO A CA 1
ATOM 805 C C . PRO A 1 98 ? 32.652 -13.004 -14.794 1.00 85.38 98 PRO A C 1
ATOM 807 O O . PRO A 1 98 ? 32.721 -12.641 -13.625 1.00 85.38 98 PRO A O 1
ATOM 810 N N . ASP A 1 99 ? 33.611 -13.754 -15.347 1.00 85.12 99 ASP A N 1
ATOM 811 C CA . ASP A 1 99 ? 34.773 -14.285 -14.610 1.00 85.12 99 ASP A CA 1
ATOM 812 C C . ASP A 1 99 ? 35.678 -13.196 -14.015 1.00 85.12 99 ASP A C 1
ATOM 814 O O . ASP A 1 99 ? 36.441 -13.444 -13.084 1.00 85.12 99 ASP A O 1
ATOM 818 N N . ARG A 1 100 ? 35.597 -11.961 -14.529 1.00 85.69 100 ARG A N 1
ATOM 819 C CA . ARG A 1 100 ? 36.317 -10.806 -13.966 1.00 85.69 100 ARG A CA 1
ATOM 820 C C . ARG A 1 100 ? 35.653 -10.242 -12.706 1.00 85.69 100 ARG A C 1
ATOM 822 O O . ARG A 1 100 ? 36.140 -9.250 -12.159 1.00 85.69 100 ARG A O 1
ATOM 829 N N . GLY A 1 101 ? 34.544 -10.835 -12.266 1.00 86.12 101 GLY A N 1
ATOM 830 C CA . GLY A 1 101 ? 33.773 -10.382 -11.119 1.00 86.12 101 GLY A CA 1
ATOM 831 C C . 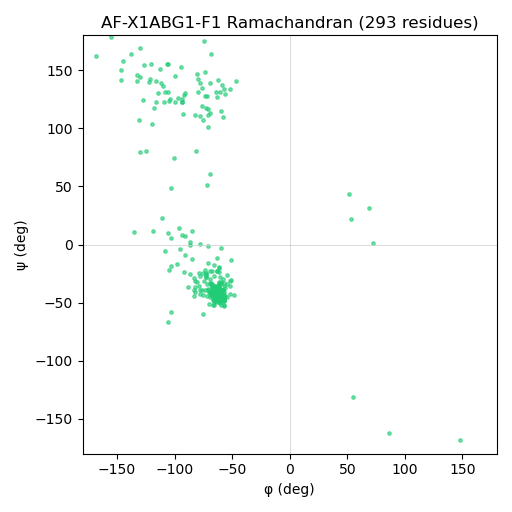GLY A 1 101 ? 33.361 -8.921 -11.274 1.00 86.12 101 GLY A C 1
ATOM 832 O O . GLY A 1 101 ? 32.881 -8.501 -12.326 1.00 86.12 101 GLY A O 1
ATOM 833 N N . MET A 1 102 ? 33.594 -8.121 -10.236 1.00 84.19 102 MET A N 1
ATOM 834 C CA . MET A 1 102 ? 33.192 -6.708 -10.181 1.00 84.19 102 MET A CA 1
ATOM 835 C C . MET A 1 102 ? 33.832 -5.821 -11.261 1.00 84.19 102 MET A C 1
ATOM 837 O O . MET A 1 102 ? 33.312 -4.751 -11.561 1.00 84.19 102 MET A O 1
ATOM 841 N N . PHE A 1 103 ? 34.939 -6.257 -11.870 1.00 82.88 103 PHE A N 1
ATOM 842 C CA . PHE A 1 103 ? 35.612 -5.537 -12.957 1.00 82.88 103 PHE A CA 1
ATOM 843 C C . PHE A 1 103 ? 35.106 -5.944 -14.349 1.00 82.88 103 PHE A C 1
ATOM 845 O O . PHE A 1 103 ? 35.693 -5.569 -15.370 1.00 82.88 103 PHE A O 1
ATOM 852 N N . ALA A 1 104 ? 34.049 -6.756 -14.416 1.00 83.12 104 ALA A N 1
ATOM 853 C CA . ALA A 1 104 ? 33.433 -7.151 -15.668 1.00 83.12 104 ALA A CA 1
ATOM 854 C C . ALA A 1 104 ? 32.836 -5.935 -16.391 1.00 83.12 104 ALA A C 1
ATOM 856 O O . ALA A 1 104 ? 32.079 -5.146 -15.828 1.00 83.12 104 ALA A O 1
ATOM 857 N N . THR A 1 105 ? 33.151 -5.801 -17.678 1.00 85.00 105 THR A N 1
ATOM 858 C CA . THR A 1 105 ? 32.504 -4.812 -18.540 1.00 85.00 105 THR A CA 1
ATOM 859 C C . THR A 1 105 ? 31.147 -5.327 -19.007 1.00 85.00 105 THR A C 1
ATOM 861 O O . THR A 1 105 ? 30.964 -6.526 -19.245 1.00 85.00 105 THR A O 1
ATOM 864 N N . TYR A 1 106 ? 30.194 -4.414 -19.177 1.00 83.19 106 TYR A N 1
ATOM 865 C CA . TYR A 1 106 ? 28.867 -4.723 -19.701 1.00 83.19 106 TYR A CA 1
ATOM 866 C C . TYR A 1 106 ? 28.687 -4.232 -21.139 1.00 83.19 106 TYR A C 1
ATOM 868 O O . TYR A 1 106 ? 29.373 -3.326 -21.616 1.00 83.19 106 TYR A O 1
ATOM 876 N N . SER A 1 107 ? 27.774 -4.877 -21.858 1.00 73.69 107 SER A N 1
ATOM 877 C CA . SER A 1 107 ? 27.280 -4.422 -23.157 1.00 73.69 107 SER A CA 1
ATOM 878 C C . SER A 1 107 ? 25.872 -3.862 -23.023 1.00 73.69 107 SER A C 1
ATOM 880 O O . SER A 1 107 ? 25.000 -4.574 -22.535 1.00 73.69 107 SER A O 1
ATOM 882 N N . ASN A 1 108 ? 25.634 -2.673 -23.579 1.00 64.38 108 ASN A N 1
ATOM 883 C CA . ASN A 1 108 ? 24.290 -2.100 -23.758 1.00 64.38 108 ASN A CA 1
ATOM 884 C C . ASN A 1 108 ? 23.589 -2.577 -25.046 1.00 64.38 108 ASN A C 1
ATOM 886 O O . ASN A 1 108 ? 22.610 -1.981 -25.477 1.00 64.38 108 ASN A O 1
ATOM 890 N N . SER A 1 109 ? 24.129 -3.592 -25.723 1.00 58.69 109 SER A N 1
ATOM 891 C CA . SER A 1 109 ? 23.825 -3.880 -27.128 1.00 58.69 109 SER A CA 1
ATOM 892 C C . SER A 1 109 ? 23.021 -5.159 -27.345 1.00 58.69 109 SER A C 1
ATOM 894 O O . SER A 1 109 ? 23.135 -5.755 -28.415 1.00 58.69 109 SER A O 1
ATOM 896 N N . ILE A 1 110 ? 22.274 -5.647 -26.350 1.00 79.75 110 ILE A N 1
ATOM 897 C CA . ILE A 1 110 ? 21.337 -6.737 -26.633 1.00 79.75 110 ILE A CA 1
ATOM 898 C C . ILE A 1 110 ? 20.227 -6.153 -27.499 1.00 79.75 110 ILE A C 1
ATOM 900 O O . ILE A 1 110 ? 19.468 -5.291 -27.057 1.00 79.75 110 ILE A O 1
ATOM 904 N N . GLU A 1 111 ? 20.163 -6.613 -28.745 1.00 79.81 111 GLU A N 1
ATOM 905 C CA . GLU A 1 111 ? 19.109 -6.224 -29.667 1.00 79.81 111 GLU A CA 1
ATOM 906 C C . GLU A 1 111 ? 17.794 -6.864 -29.220 1.00 79.81 111 GLU A C 1
ATOM 908 O O . GLU A 1 111 ? 17.619 -8.084 -29.249 1.00 79.81 111 GLU A O 1
ATOM 913 N N . LEU A 1 112 ? 16.873 -6.021 -28.762 1.00 83.94 112 LEU A N 1
ATOM 914 C CA . LEU A 1 112 ? 15.539 -6.431 -28.358 1.00 83.94 112 LEU A CA 1
ATOM 915 C C . LEU A 1 112 ? 14.601 -6.327 -29.560 1.00 83.94 112 LEU A C 1
ATOM 917 O O . LEU A 1 112 ? 14.545 -5.301 -30.240 1.00 83.94 112 LEU A O 1
ATOM 921 N N . LYS A 1 113 ? 13.850 -7.399 -29.814 1.00 85.31 113 LYS A N 1
ATOM 922 C CA . LYS A 1 113 ? 12.792 -7.414 -30.824 1.00 85.31 113 LYS A CA 1
ATOM 923 C C . LYS A 1 113 ? 11.478 -7.035 -30.160 1.00 85.31 113 LYS A C 1
ATOM 925 O O . LYS A 1 113 ? 11.096 -7.632 -29.158 1.00 85.31 113 LYS A O 1
ATOM 930 N N . TYR A 1 114 ? 10.789 -6.059 -30.736 1.00 83.56 114 TYR A N 1
ATOM 931 C CA . TYR A 1 114 ? 9.508 -5.579 -30.234 1.00 83.56 114 TYR A CA 1
ATOM 932 C C . TYR A 1 114 ? 8.418 -5.903 -31.247 1.00 83.56 114 TYR A C 1
ATOM 934 O O . TYR A 1 114 ? 8.552 -5.597 -32.429 1.00 83.56 114 TYR A O 1
ATOM 942 N N . GLU A 1 115 ? 7.327 -6.502 -30.781 1.00 85.81 115 GLU A N 1
ATOM 943 C CA . GLU A 1 115 ? 6.197 -6.886 -31.637 1.00 85.81 115 GLU A CA 1
ATOM 944 C C . GLU A 1 115 ? 5.370 -5.683 -32.101 1.00 85.81 115 GLU A C 1
ATOM 946 O O . GLU A 1 115 ? 4.720 -5.704 -33.146 1.00 85.81 115 GLU A O 1
ATOM 951 N N . HIS A 1 116 ? 5.355 -4.616 -31.305 1.00 83.25 116 HIS A N 1
ATOM 952 C CA . HIS A 1 116 ? 4.549 -3.433 -31.570 1.00 83.25 116 HIS A CA 1
ATOM 953 C C . HIS A 1 116 ? 5.410 -2.269 -32.063 1.00 83.25 116 HIS A C 1
ATOM 955 O O . HIS A 1 116 ? 6.602 -2.216 -31.770 1.00 83.25 116 HIS A O 1
ATOM 961 N N . PRO A 1 117 ? 4.842 -1.306 -32.809 1.00 86.50 117 PRO A N 1
ATOM 962 C CA . PRO A 1 117 ? 5.552 -0.091 -33.188 1.00 86.50 117 PRO A CA 1
ATOM 963 C C . PRO A 1 117 ? 5.577 0.920 -32.034 1.00 86.50 117 PRO A C 1
ATOM 965 O O . PRO A 1 117 ? 4.579 1.110 -31.331 1.00 86.50 117 PRO A O 1
ATOM 968 N N . LYS A 1 118 ? 6.709 1.622 -31.885 1.00 82.62 118 LYS A N 1
ATOM 969 C CA . LYS A 1 118 ? 6.978 2.538 -30.762 1.00 82.62 118 LYS A CA 1
ATOM 970 C C . LYS A 1 118 ? 5.907 3.615 -30.624 1.00 82.62 118 LYS A C 1
ATOM 972 O O . LYS A 1 118 ? 5.423 3.879 -29.530 1.00 82.62 118 LYS A O 1
ATOM 977 N N . GLU A 1 119 ? 5.499 4.205 -31.743 1.00 84.75 119 GLU A N 1
ATOM 978 C CA . GLU A 1 119 ? 4.513 5.289 -31.781 1.00 84.75 119 GLU A CA 1
ATOM 979 C C . GLU A 1 119 ? 3.150 4.871 -31.221 1.00 84.75 119 GLU A C 1
ATOM 981 O O . GLU A 1 119 ? 2.506 5.642 -30.509 1.00 84.75 119 GLU A O 1
ATOM 986 N N . LYS A 1 120 ? 2.709 3.640 -31.514 1.00 87.00 120 LYS A N 1
ATOM 987 C CA . LYS A 1 120 ? 1.451 3.098 -30.986 1.00 87.00 120 LYS A CA 1
ATOM 988 C C . LYS A 1 120 ? 1.552 2.892 -29.477 1.00 87.00 120 LYS A C 1
ATOM 990 O O . LYS A 1 120 ? 0.623 3.235 -28.752 1.00 87.00 120 LYS A O 1
ATOM 995 N N . MET A 1 121 ? 2.687 2.379 -29.010 1.00 85.31 121 MET A N 1
ATOM 996 C CA . MET A 1 121 ? 2.922 2.137 -27.589 1.00 85.31 121 MET A CA 1
ATOM 997 C C . MET A 1 121 ? 3.006 3.436 -26.787 1.00 85.31 121 MET A C 1
ATOM 999 O O . MET A 1 121 ? 2.352 3.533 -25.755 1.00 85.31 121 MET A O 1
ATOM 1003 N N . ILE A 1 122 ? 3.706 4.461 -27.285 1.00 85.50 122 ILE A N 1
ATOM 1004 C CA . ILE A 1 122 ? 3.752 5.784 -26.637 1.00 85.50 122 ILE A CA 1
ATOM 1005 C C . ILE A 1 122 ? 2.343 6.369 -26.515 1.00 85.50 122 ILE A C 1
ATOM 1007 O O . ILE A 1 122 ? 1.941 6.762 -25.426 1.00 85.50 122 ILE A O 1
ATOM 1011 N N . LYS A 1 123 ? 1.547 6.340 -27.595 1.00 88.00 123 LYS A N 1
ATOM 1012 C CA . LYS A 1 123 ? 0.154 6.822 -27.563 1.00 88.00 123 LYS A CA 1
ATOM 1013 C C . LYS A 1 123 ? -0.701 6.078 -26.535 1.00 88.00 123 LYS A C 1
ATOM 1015 O O . LYS A 1 123 ? -1.526 6.699 -25.866 1.00 88.00 123 LYS A O 1
ATOM 1020 N N . ASN A 1 124 ? -0.514 4.764 -26.408 1.00 87.69 124 ASN A N 1
ATOM 1021 C CA . ASN A 1 124 ? -1.216 3.959 -25.411 1.00 87.69 124 ASN A CA 1
ATOM 1022 C C . ASN A 1 124 ? -0.800 4.345 -23.987 1.00 87.69 124 ASN A C 1
ATOM 1024 O O . ASN A 1 124 ? -1.671 4.564 -23.148 1.00 87.69 124 ASN A O 1
ATOM 1028 N N . VAL A 1 125 ? 0.505 4.479 -23.731 1.00 85.94 125 VAL A N 1
ATOM 1029 C CA . VAL A 1 125 ? 1.037 4.906 -22.429 1.00 85.94 125 VAL A CA 1
ATOM 1030 C C . VAL A 1 125 ? 0.502 6.287 -22.065 1.00 85.94 125 VAL A C 1
ATOM 1032 O O . VAL A 1 125 ? -0.049 6.454 -20.982 1.00 85.94 125 VAL A O 1
ATOM 1035 N N . ASP A 1 126 ? 0.555 7.255 -22.979 1.00 88.19 126 ASP A N 1
ATOM 1036 C CA . ASP A 1 126 ? 0.051 8.608 -22.729 1.00 88.19 126 ASP A CA 1
ATOM 1037 C C . ASP A 1 126 ? -1.455 8.624 -22.445 1.00 88.19 126 ASP A C 1
ATOM 1039 O O . ASP A 1 126 ? -1.926 9.413 -21.624 1.00 88.19 126 ASP A O 1
ATOM 1043 N N . LYS A 1 127 ? -2.232 7.757 -23.108 1.00 91.50 127 LYS A N 1
ATOM 1044 C CA . LYS A 1 127 ? -3.667 7.609 -22.838 1.00 91.50 127 LYS A CA 1
ATOM 1045 C C . LYS A 1 127 ? -3.908 7.094 -21.418 1.00 91.50 127 LYS A C 1
ATOM 1047 O O . LYS A 1 127 ? -4.700 7.695 -20.697 1.00 91.50 127 LYS A O 1
ATOM 1052 N N . VAL A 1 128 ? -3.203 6.034 -21.021 1.00 89.62 128 VAL A N 1
ATOM 1053 C CA . VAL A 1 128 ? -3.304 5.439 -19.680 1.00 89.62 128 VAL A CA 1
ATOM 1054 C C . VAL A 1 128 ? -2.870 6.442 -18.610 1.00 89.62 128 VAL A C 1
ATOM 1056 O O . VAL A 1 128 ? -3.600 6.674 -17.653 1.00 89.62 128 VAL A O 1
ATOM 1059 N N . VAL A 1 129 ? -1.740 7.125 -18.807 1.00 88.69 129 VAL A N 1
ATOM 1060 C CA . VAL A 1 129 ? -1.237 8.152 -17.880 1.00 88.69 129 VAL A CA 1
ATOM 1061 C C . VAL A 1 129 ? -2.229 9.308 -17.736 1.00 88.69 129 VAL A C 1
ATOM 1063 O O . VAL A 1 129 ? -2.454 9.791 -16.628 1.00 88.69 129 VAL A O 1
ATOM 1066 N N . LYS A 1 130 ? -2.864 9.757 -18.827 1.00 91.06 130 LYS A N 1
ATOM 1067 C CA . LYS A 1 130 ? -3.905 10.799 -18.763 1.00 91.06 130 LYS A CA 1
ATOM 1068 C C . LYS A 1 130 ? -5.130 10.350 -17.972 1.00 91.06 130 LYS A C 1
ATOM 1070 O O . LYS A 1 130 ? -5.679 11.150 -17.219 1.00 91.06 130 LYS A O 1
ATOM 1075 N N . GLU A 1 131 ? -5.560 9.106 -18.148 1.00 90.00 131 GLU A N 1
ATOM 1076 C CA . GLU A 1 131 ? -6.698 8.538 -17.424 1.00 90.00 131 GLU A CA 1
ATOM 1077 C C . GLU A 1 131 ? -6.402 8.398 -15.926 1.00 90.00 131 GLU A C 1
ATOM 1079 O O . GLU A 1 131 ? -7.190 8.871 -15.105 1.00 90.00 131 GLU A O 1
ATOM 1084 N N . ILE A 1 132 ? -5.223 7.871 -15.578 1.00 90.31 132 ILE A N 1
ATOM 1085 C CA . ILE A 1 132 ? -4.739 7.795 -14.195 1.00 90.31 132 ILE A CA 1
ATOM 1086 C C . ILE A 1 132 ? -4.695 9.194 -13.580 1.00 90.31 132 ILE A C 1
ATOM 1088 O O . ILE A 1 132 ? -5.327 9.425 -12.558 1.00 90.31 132 ILE A O 1
ATOM 1092 N N . ASN A 1 133 ? -4.039 10.163 -14.225 1.00 89.12 133 ASN A N 1
ATOM 1093 C CA . ASN A 1 133 ? -3.923 11.529 -13.701 1.00 89.12 133 ASN A CA 1
ATOM 1094 C C . ASN A 1 133 ? -5.274 12.234 -13.525 1.00 89.12 133 ASN A C 1
ATOM 1096 O O . ASN A 1 133 ? -5.431 13.060 -12.624 1.00 89.12 133 ASN A O 1
ATOM 1100 N N . LYS A 1 134 ? -6.253 11.936 -14.387 1.00 89.94 134 LYS A N 1
ATOM 1101 C CA . LYS A 1 134 ? -7.609 12.478 -14.266 1.00 89.94 134 LYS A CA 1
ATOM 1102 C C . LYS A 1 134 ? -8.290 11.957 -13.001 1.00 89.94 134 LYS A C 1
ATOM 1104 O O . LYS A 1 134 ? -8.813 12.761 -12.237 1.00 89.94 134 LYS A O 1
ATOM 1109 N N . ASN A 1 135 ? -8.247 10.645 -12.786 1.00 89.94 135 ASN A N 1
ATOM 1110 C CA . ASN A 1 135 ? -8.924 9.978 -11.673 1.00 89.94 135 ASN A CA 1
ATOM 1111 C C . ASN A 1 135 ? -8.150 10.112 -10.347 1.00 89.94 135 ASN A C 1
ATOM 1113 O O . ASN A 1 135 ? -8.746 10.075 -9.274 1.00 89.94 135 ASN A O 1
ATOM 1117 N N . MET A 1 136 ? -6.832 10.329 -10.408 1.00 90.12 136 MET A N 1
ATOM 1118 C CA . MET A 1 136 ? -5.970 10.457 -9.233 1.00 90.12 136 MET A CA 1
ATOM 1119 C C . MET A 1 136 ? -6.375 11.641 -8.352 1.00 90.12 136 MET A C 1
ATOM 1121 O O . MET A 1 136 ? -6.346 11.538 -7.134 1.00 90.12 136 MET A O 1
ATOM 1125 N N . LYS A 1 137 ? -6.831 12.754 -8.940 1.00 88.81 137 LYS A N 1
ATOM 1126 C CA . LYS A 1 137 ? -7.311 13.912 -8.163 1.00 88.81 137 LYS A CA 1
ATOM 1127 C C . LYS A 1 137 ? -8.455 13.544 -7.220 1.00 88.81 137 LYS A C 1
ATOM 1129 O O . LYS A 1 137 ? -8.469 13.992 -6.074 1.00 88.81 137 LYS A O 1
ATOM 1134 N N . ASP A 1 138 ? -9.380 12.718 -7.699 1.00 90.44 138 ASP A N 1
ATOM 1135 C CA . ASP A 1 138 ? -10.514 12.261 -6.905 1.00 90.44 138 ASP A CA 1
ATOM 1136 C C . ASP A 1 138 ? -10.027 11.311 -5.804 1.00 90.44 138 ASP A C 1
ATOM 1138 O O . ASP A 1 138 ? -10.363 11.509 -4.639 1.00 90.44 138 ASP A O 1
ATOM 1142 N N . VAL A 1 139 ? -9.142 10.363 -6.130 1.00 92.00 139 VAL A N 1
ATOM 1143 C CA . VAL A 1 139 ? -8.526 9.437 -5.160 1.00 92.00 139 VAL A CA 1
ATOM 1144 C C . VAL A 1 139 ? -7.785 10.177 -4.042 1.00 92.00 139 VAL A C 1
ATOM 1146 O O . VAL A 1 139 ? -8.024 9.908 -2.866 1.00 92.00 139 VAL A O 1
ATOM 1149 N N . LEU A 1 140 ? -6.956 11.167 -4.378 1.00 91.44 140 LEU A N 1
ATOM 1150 C CA . LEU A 1 140 ? -6.239 11.986 -3.395 1.00 91.44 140 LEU A CA 1
ATOM 1151 C C . LEU A 1 140 ? -7.195 12.758 -2.478 1.00 91.44 140 LEU A C 1
ATOM 1153 O O . LEU A 1 140 ? -6.938 12.906 -1.281 1.00 91.44 140 LEU A O 1
ATOM 1157 N N . SER A 1 141 ? -8.327 13.225 -3.012 1.00 92.12 141 SER A N 1
ATOM 1158 C CA . SER A 1 141 ? -9.357 13.884 -2.203 1.00 92.12 141 SER A CA 1
ATOM 1159 C C . SER A 1 141 ? -10.018 12.923 -1.205 1.00 92.12 141 SER A C 1
ATOM 1161 O O . SER A 1 141 ? -10.295 13.307 -0.065 1.00 92.12 141 SER A O 1
ATOM 1163 N N . GLU A 1 142 ? -10.207 11.660 -1.595 1.00 92.62 142 GLU A N 1
ATOM 1164 C CA . GLU A 1 142 ? -10.749 10.611 -0.730 1.00 92.62 142 GLU A CA 1
ATOM 1165 C C . GLU A 1 142 ? -9.747 10.233 0.374 1.00 92.62 142 GLU A C 1
ATOM 1167 O O . GLU A 1 142 ? -10.133 10.138 1.539 1.00 92.62 142 GLU A O 1
ATOM 1172 N N . ILE A 1 143 ? -8.452 10.118 0.055 1.00 91.62 143 ILE A N 1
ATOM 1173 C CA . ILE A 1 143 ? -7.383 9.877 1.045 1.00 91.62 143 ILE A CA 1
ATOM 1174 C C . ILE A 1 143 ? -7.307 11.027 2.051 1.00 91.62 143 ILE A C 1
ATOM 1176 O O . ILE A 1 143 ? -7.267 10.803 3.264 1.00 91.62 143 ILE A O 1
ATOM 1180 N N . LYS A 1 144 ? -7.376 12.272 1.569 1.00 93.00 144 LYS A N 1
ATOM 1181 C CA . LYS A 1 144 ? -7.416 13.451 2.439 1.00 93.00 144 LYS A CA 1
ATOM 1182 C C . LYS A 1 144 ? -8.622 13.422 3.376 1.00 93.00 144 LYS A C 1
ATOM 1184 O O . LYS A 1 144 ? -8.496 13.764 4.550 1.00 93.00 144 LYS A O 1
ATOM 1189 N N . TYR A 1 145 ? -9.783 12.978 2.897 1.00 93.25 145 TYR A N 1
ATOM 1190 C CA . TYR A 1 145 ? -10.951 12.803 3.754 1.00 93.25 145 TYR A CA 1
ATOM 1191 C C . TYR A 1 145 ? -10.725 11.725 4.824 1.00 93.25 145 TYR A C 1
ATOM 1193 O O . TYR A 1 145 ? -11.118 11.923 5.978 1.00 93.25 145 TYR A O 1
ATOM 1201 N N . ILE A 1 146 ? -10.096 10.599 4.469 1.00 90.81 146 ILE A N 1
ATOM 1202 C CA . ILE A 1 146 ? -9.756 9.542 5.431 1.00 90.81 146 ILE A CA 1
ATOM 1203 C C . ILE A 1 146 ? -8.882 10.121 6.555 1.00 90.81 146 ILE A C 1
ATOM 1205 O O . ILE A 1 146 ? -9.193 9.913 7.729 1.00 90.81 146 ILE A O 1
ATOM 1209 N N . ASP A 1 147 ? -7.858 10.915 6.238 1.00 90.38 147 ASP A N 1
ATOM 1210 C CA . ASP A 1 147 ? -7.009 11.527 7.268 1.00 90.38 147 ASP A CA 1
ATOM 1211 C C . ASP A 1 147 ? -7.730 12.634 8.069 1.00 90.38 147 ASP A C 1
ATOM 1213 O O . ASP A 1 147 ? -7.759 12.626 9.304 1.00 90.38 147 ASP A O 1
ATOM 1217 N N . GLU A 1 148 ? -8.354 13.601 7.397 1.00 90.38 148 GLU A N 1
ATOM 1218 C CA . GLU A 1 148 ? -8.897 14.791 8.063 1.00 90.38 148 GLU A CA 1
ATOM 1219 C C . GLU A 1 148 ? -10.230 14.551 8.768 1.00 90.38 148 GLU A C 1
ATOM 1221 O O . GLU A 1 148 ? -10.496 15.141 9.821 1.00 90.38 148 GLU A O 1
ATOM 1226 N N . ILE A 1 149 ? -11.091 13.714 8.197 1.00 90.25 149 ILE A N 1
ATOM 1227 C CA . ILE A 1 149 ? -12.444 13.502 8.702 1.00 90.25 149 ILE A CA 1
ATOM 1228 C C . ILE A 1 149 ? -12.528 12.183 9.455 1.00 90.25 149 ILE A C 1
ATOM 1230 O O . ILE A 1 149 ? -12.852 12.196 10.647 1.00 90.25 149 ILE A O 1
ATOM 1234 N N . LEU A 1 150 ? -12.203 11.056 8.815 1.00 87.56 150 LEU A N 1
ATOM 1235 C CA . LEU A 1 150 ? -12.351 9.760 9.480 1.00 87.56 150 LEU A CA 1
ATOM 1236 C C . LEU A 1 150 ? -11.372 9.630 10.646 1.00 87.56 150 LEU A C 1
ATOM 1238 O O . LEU A 1 150 ? -11.803 9.371 11.765 1.00 87.56 150 LEU A O 1
ATOM 1242 N N . ARG A 1 151 ? -10.078 9.871 10.429 1.00 84.56 151 ARG A N 1
ATOM 1243 C CA . ARG A 1 151 ? -9.043 9.724 11.458 1.00 84.56 151 ARG A CA 1
ATOM 1244 C C . ARG A 1 151 ? -9.061 10.874 12.470 1.00 84.56 151 ARG A C 1
ATOM 1246 O O . ARG A 1 151 ? -9.237 10.639 13.666 1.00 84.56 151 ARG A O 1
ATOM 1253 N N . LYS A 1 152 ? -8.875 12.124 12.033 1.00 83.12 152 LYS A N 1
ATOM 1254 C CA . LYS A 1 152 ? -8.704 13.264 12.960 1.00 83.12 152 LYS A CA 1
ATOM 1255 C C . LYS A 1 152 ? -9.992 13.686 13.678 1.00 83.12 152 LYS A C 1
ATOM 1257 O O . LYS A 1 152 ? -9.899 14.209 14.789 1.00 83.12 152 LYS A O 1
ATOM 1262 N N . LYS A 1 153 ? -11.182 13.449 13.103 1.00 84.06 153 LYS A N 1
ATOM 1263 C CA . LYS A 1 153 ? -12.469 13.807 13.737 1.00 84.06 153 LYS A CA 1
ATOM 1264 C C . LYS A 1 153 ? -13.210 12.592 14.284 1.00 84.06 153 LYS A C 1
ATOM 1266 O O . LYS A 1 153 ? -13.366 12.490 15.499 1.00 84.06 153 LYS A O 1
ATOM 1271 N N . TYR A 1 154 ? -13.672 11.681 13.428 1.00 85.25 154 TYR A N 1
ATOM 1272 C CA . TYR A 1 154 ? -14.600 10.625 13.849 1.00 85.25 154 TYR A CA 1
ATOM 1273 C C . TYR A 1 154 ? -13.943 9.551 14.715 1.00 85.25 154 TYR A C 1
ATOM 1275 O O . TYR A 1 154 ? -14.488 9.207 15.761 1.00 85.25 154 TYR A O 1
ATOM 1283 N N . LEU A 1 155 ? -12.751 9.080 14.351 1.00 83.81 155 LEU A N 1
ATOM 1284 C CA . LEU A 1 155 ? -11.986 8.112 15.135 1.00 83.81 155 LEU A CA 1
ATOM 1285 C C . LEU A 1 155 ? -11.531 8.724 16.463 1.00 83.81 155 LEU A C 1
ATOM 1287 O O . LEU A 1 155 ? -11.656 8.099 17.513 1.00 83.81 155 LEU A O 1
ATOM 1291 N N . ALA A 1 156 ? -11.074 9.980 16.444 1.00 81.00 156 ALA A N 1
ATOM 1292 C CA . ALA A 1 156 ? -10.734 10.711 17.662 1.00 81.00 156 ALA A CA 1
ATOM 1293 C C . ALA A 1 156 ? -11.950 10.880 18.592 1.00 81.00 156 ALA A C 1
ATOM 1295 O O . ALA A 1 156 ? -11.824 10.746 19.809 1.00 81.00 156 ALA A O 1
ATOM 1296 N N . GLN A 1 157 ? -13.138 11.143 18.042 1.00 82.62 157 GLN A N 1
ATOM 1297 C CA . GLN A 1 157 ? -14.377 11.247 18.812 1.00 82.62 157 GLN A CA 1
ATOM 1298 C C . GLN A 1 157 ? -14.837 9.890 19.360 1.00 82.62 157 GLN A C 1
ATOM 1300 O O . GLN A 1 157 ? -15.227 9.818 20.526 1.00 82.62 157 GLN A O 1
ATOM 1305 N N . LEU A 1 158 ? -14.734 8.821 18.564 1.00 82.12 158 LEU A N 1
ATOM 1306 C CA . LEU A 1 158 ? -14.980 7.445 19.001 1.00 82.12 158 LEU A CA 1
ATOM 1307 C C . LEU A 1 158 ? -14.060 7.093 20.175 1.00 82.12 158 LEU A C 1
ATOM 1309 O O . LEU A 1 158 ? -14.544 6.658 21.214 1.00 82.12 158 LEU A O 1
ATOM 1313 N N . GLN A 1 159 ? -12.763 7.385 20.061 1.00 81.00 159 GLN A N 1
ATOM 1314 C CA . GLN A 1 159 ? -11.786 7.127 21.117 1.00 81.00 159 GLN A CA 1
ATOM 1315 C C . GLN A 1 159 ? -12.052 7.956 22.382 1.00 81.00 159 GLN A C 1
ATOM 1317 O O . GLN A 1 159 ? -11.948 7.448 23.496 1.00 81.00 159 GLN A O 1
ATOM 1322 N N . ARG A 1 160 ? -12.429 9.233 22.247 1.00 78.81 160 ARG A N 1
ATOM 1323 C CA . ARG A 1 160 ? -12.739 10.095 23.404 1.00 78.81 160 ARG A CA 1
ATOM 1324 C C . ARG A 1 160 ? -13.990 9.642 24.155 1.00 78.81 160 ARG A C 1
ATOM 1326 O O . ARG A 1 160 ? -14.009 9.691 25.383 1.00 78.81 160 ARG A O 1
ATOM 1333 N N . ASN A 1 161 ? -15.024 9.225 23.427 1.00 80.31 161 ASN A N 1
ATOM 1334 C CA . ASN A 1 161 ? -16.324 8.893 24.008 1.00 80.31 161 ASN A CA 1
ATOM 1335 C C . ASN A 1 161 ? -16.424 7.430 24.449 1.00 80.31 161 ASN A C 1
ATOM 1337 O O . ASN A 1 161 ? -17.063 7.144 25.459 1.00 80.31 161 ASN A O 1
ATOM 1341 N N . PHE A 1 162 ? -15.809 6.526 23.689 1.00 79.31 162 PHE A N 1
ATOM 1342 C CA . PHE A 1 162 ? -15.986 5.078 23.789 1.00 79.31 162 PHE A CA 1
ATOM 1343 C C . PHE A 1 162 ? -14.667 4.296 23.740 1.00 79.31 162 PHE A C 1
ATOM 1345 O O . PHE A 1 162 ? -14.694 3.076 23.620 1.00 79.31 162 PHE A O 1
ATOM 1352 N N . GLY A 1 163 ? -13.518 4.971 23.828 1.00 75.44 163 GLY A N 1
ATOM 1353 C CA . GLY A 1 163 ? -12.219 4.311 23.767 1.00 75.44 163 GLY A CA 1
ATOM 1354 C C . GLY A 1 163 ? -12.050 3.264 24.863 1.00 75.44 163 GLY A C 1
ATOM 1355 O O . GLY A 1 163 ? -12.408 3.493 26.022 1.00 75.44 163 GLY A O 1
ATOM 1356 N N . LEU A 1 164 ? -11.484 2.122 24.484 1.00 71.12 164 LEU A N 1
ATOM 1357 C CA . LEU A 1 164 ? -11.061 1.059 25.398 1.00 71.12 164 LEU A CA 1
ATOM 1358 C C . LEU A 1 164 ? -9.533 1.028 25.562 1.00 71.12 164 LEU A C 1
ATOM 1360 O O . LEU A 1 164 ? -9.015 0.583 26.587 1.00 71.12 164 LEU A O 1
ATOM 1364 N N . ILE A 1 165 ? -8.796 1.576 24.597 1.00 71.25 165 ILE A N 1
ATOM 1365 C CA . ILE A 1 165 ? -7.337 1.644 24.670 1.00 71.25 165 ILE A CA 1
ATOM 1366 C C . ILE A 1 165 ? -6.894 2.775 25.600 1.00 71.25 165 ILE A C 1
ATOM 1368 O O . ILE A 1 165 ? -7.432 3.884 25.565 1.00 71.25 165 ILE A O 1
ATOM 1372 N N . MET A 1 166 ? -5.873 2.484 26.397 1.00 69.56 166 MET A N 1
ATOM 1373 C CA . MET A 1 166 ? -5.147 3.452 27.208 1.00 69.56 166 MET A CA 1
ATOM 1374 C C . MET A 1 166 ? -4.494 4.528 26.331 1.00 69.56 166 MET A C 1
ATOM 1376 O O . MET A 1 166 ? -3.852 4.227 25.331 1.00 69.56 166 MET A O 1
ATOM 1380 N N . VAL A 1 167 ? -4.671 5.800 26.685 1.00 69.06 167 VAL A N 1
ATOM 1381 C CA . VAL A 1 167 ? -4.124 6.927 25.911 1.00 69.06 167 VAL A CA 1
ATOM 1382 C C . VAL A 1 167 ? -2.978 7.546 26.693 1.00 69.06 167 VAL A C 1
ATOM 1384 O O . VAL A 1 167 ? -3.154 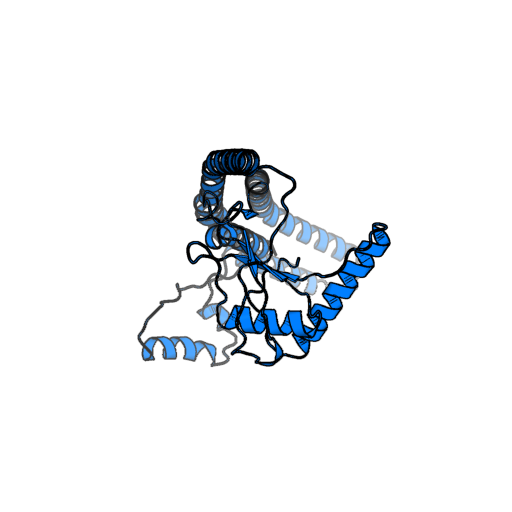7.821 27.874 1.00 69.06 167 VAL A O 1
ATOM 1387 N N . LEU A 1 168 ? -1.827 7.786 26.066 1.00 68.25 168 LEU A N 1
ATOM 1388 C CA . LEU A 1 168 ? -0.706 8.482 26.707 1.00 68.25 168 LEU A CA 1
ATOM 1389 C C . LEU A 1 168 ? -1.164 9.817 27.325 1.00 68.25 168 LEU A C 1
ATOM 1391 O O . LEU A 1 168 ? -1.919 10.575 26.714 1.00 68.25 168 LEU A O 1
ATOM 1395 N N . LYS A 1 169 ? -0.746 10.090 28.568 1.00 68.12 169 LYS A N 1
ATOM 1396 C CA . LYS A 1 169 ? -1.082 11.334 29.288 1.00 68.12 169 LYS A CA 1
ATOM 1397 C C . LYS A 1 169 ? -0.319 12.550 28.767 1.00 68.12 169 LYS A C 1
ATOM 1399 O O . LYS A 1 169 ? -0.765 13.670 29.013 1.00 68.12 169 LYS A O 1
ATOM 1404 N N . ARG A 1 170 ? 0.818 12.337 28.104 1.00 57.22 170 ARG A N 1
ATOM 1405 C CA . ARG A 1 170 ? 1.692 13.369 27.540 1.00 57.22 170 ARG A CA 1
ATOM 1406 C C . ARG A 1 170 ? 2.049 12.992 26.108 1.00 57.22 170 ARG A C 1
ATOM 1408 O O . ARG A 1 170 ? 2.177 11.808 25.806 1.00 57.22 170 ARG A O 1
ATOM 1415 N N . ASP A 1 171 ? 2.195 13.996 25.255 1.00 52.53 171 ASP A N 1
ATOM 1416 C CA . ASP A 1 171 ? 2.835 13.813 23.956 1.00 52.53 171 ASP A CA 1
ATOM 1417 C C . ASP A 1 171 ? 4.327 13.539 24.195 1.00 52.53 171 ASP A C 1
ATOM 1419 O O . ASP A 1 171 ? 4.921 14.162 25.077 1.00 52.53 171 ASP A O 1
ATOM 1423 N N . ILE A 1 172 ? 4.917 12.601 23.445 1.00 55.41 172 ILE A N 1
ATOM 1424 C CA . ILE A 1 172 ? 6.366 12.361 23.471 1.00 55.41 172 ILE A CA 1
ATOM 1425 C C . ILE A 1 172 ? 7.031 13.669 23.043 1.00 55.41 172 ILE A C 1
ATOM 1427 O O . ILE A 1 172 ? 6.828 14.127 21.913 1.00 55.41 172 ILE A O 1
ATOM 1431 N N . LYS A 1 173 ? 7.779 14.302 23.948 1.00 51.09 173 LYS A N 1
ATOM 1432 C CA . LYS A 1 173 ? 8.590 15.461 23.592 1.00 51.09 173 LYS A CA 1
ATOM 1433 C C . LYS A 1 173 ? 9.838 14.943 22.898 1.00 51.09 173 LYS A C 1
ATOM 1435 O O . LYS A 1 173 ? 10.692 14.337 23.523 1.00 51.09 173 LYS A O 1
ATOM 1440 N N . ILE A 1 174 ? 9.936 15.189 21.599 1.00 48.47 174 ILE A N 1
ATOM 1441 C CA . ILE A 1 174 ? 11.192 14.981 20.884 1.00 48.47 174 ILE A CA 1
ATOM 1442 C C . ILE A 1 174 ? 12.097 16.149 21.284 1.00 48.47 174 ILE A C 1
ATOM 1444 O O . ILE A 1 174 ? 11.819 17.293 20.922 1.00 48.47 174 ILE A O 1
ATOM 1448 N N . THR A 1 175 ? 13.103 15.860 22.103 1.00 55.50 175 THR A N 1
ATOM 1449 C CA . THR A 1 175 ? 14.119 16.803 22.579 1.00 55.50 175 THR A CA 1
ATOM 1450 C C . THR A 1 175 ? 15.488 16.272 22.168 1.00 55.50 175 THR A C 1
ATOM 1452 O O . THR A 1 175 ? 15.713 15.064 22.204 1.00 55.50 175 THR A O 1
ATOM 1455 N N . ASP A 1 176 ? 16.380 17.165 21.743 1.00 64.00 176 ASP A N 1
ATOM 1456 C CA . ASP A 1 176 ? 17.767 16.818 21.402 1.00 64.00 176 ASP A CA 1
ATOM 1457 C C . ASP A 1 176 ? 18.679 16.845 22.649 1.00 64.00 176 ASP A C 1
ATOM 1459 O O . ASP A 1 176 ? 19.883 16.610 22.550 1.00 64.00 176 ASP A O 1
ATOM 1463 N N . ASP A 1 177 ? 18.123 17.166 23.824 1.00 69.12 177 ASP A N 1
ATOM 1464 C CA . ASP A 1 177 ? 18.839 17.190 25.098 1.00 69.12 177 ASP A CA 1
ATOM 1465 C C . ASP A 1 177 ? 18.935 15.774 25.691 1.00 69.12 177 ASP A C 1
ATOM 1467 O O . ASP A 1 177 ? 17.941 15.179 26.113 1.00 69.12 177 ASP A O 1
ATOM 1471 N N . GLU A 1 178 ? 20.157 15.238 25.711 1.00 68.81 178 GLU A N 1
ATOM 1472 C CA . GLU A 1 178 ? 20.470 13.866 26.127 1.00 68.81 178 GLU A CA 1
ATOM 1473 C C . GLU A 1 178 ? 20.088 13.601 27.597 1.00 68.81 178 GLU A C 1
ATOM 1475 O O . GLU A 1 178 ? 19.630 12.512 27.931 1.00 68.81 178 GLU A O 1
ATOM 1480 N N . ILE A 1 179 ? 20.171 14.616 28.468 1.00 68.81 179 ILE A N 1
ATOM 1481 C CA . ILE A 1 179 ? 19.837 14.502 29.896 1.00 68.81 179 ILE A CA 1
ATOM 1482 C C . ILE A 1 179 ? 18.315 14.474 30.091 1.00 68.81 179 ILE A C 1
ATOM 1484 O O . ILE A 1 179 ? 17.807 13.747 30.948 1.00 68.81 179 ILE A O 1
ATOM 1488 N N . GLU A 1 180 ? 17.562 15.266 29.324 1.00 60.34 180 GLU A N 1
ATOM 1489 C CA . GLU A 1 180 ? 16.093 15.237 29.353 1.00 60.34 180 GLU A CA 1
ATOM 1490 C C . GLU A 1 180 ? 15.558 13.900 28.800 1.00 60.34 180 GLU A C 1
ATOM 1492 O O . GLU A 1 180 ? 14.643 13.328 29.395 1.00 60.34 180 GLU A O 1
ATOM 1497 N N . ALA A 1 181 ? 16.187 13.355 27.749 1.00 57.94 181 ALA A N 1
ATOM 1498 C CA . ALA A 1 181 ? 15.865 12.041 27.187 1.00 57.94 181 ALA A CA 1
ATOM 1499 C C . ALA A 1 181 ? 16.185 10.880 28.154 1.00 57.94 181 ALA A C 1
ATOM 1501 O O . ALA A 1 181 ? 15.324 10.035 28.406 1.00 57.94 181 ALA A O 1
ATOM 1502 N N . GLU A 1 182 ? 17.377 10.868 28.766 1.00 56.25 182 GLU A N 1
ATOM 1503 C CA . GLU A 1 182 ? 17.775 9.841 29.744 1.00 56.25 182 GLU A CA 1
ATOM 1504 C C . GLU A 1 182 ? 16.862 9.817 30.980 1.00 56.25 182 GLU A C 1
ATOM 1506 O O . GLU A 1 182 ? 16.557 8.748 31.513 1.00 56.25 182 GLU A O 1
ATOM 1511 N N . ASN A 1 183 ? 16.387 10.981 31.438 1.00 59.53 183 ASN A N 1
ATOM 1512 C CA . ASN A 1 183 ? 15.459 11.060 32.569 1.00 59.53 183 ASN A CA 1
ATOM 1513 C C . ASN A 1 183 ? 14.070 10.484 32.246 1.00 59.53 183 ASN A C 1
ATOM 1515 O O . ASN A 1 183 ? 13.427 9.943 33.147 1.00 59.53 183 ASN A O 1
ATOM 1519 N N . GLU A 1 184 ? 13.583 10.600 31.005 1.00 54.03 184 GLU A N 1
ATOM 1520 C CA . GLU A 1 184 ? 12.322 9.966 30.590 1.00 54.03 184 GLU A CA 1
ATOM 1521 C C . GLU A 1 184 ? 12.465 8.438 30.495 1.00 54.03 184 GLU A C 1
ATOM 1523 O O . GLU A 1 184 ? 11.576 7.715 30.959 1.00 54.03 184 GLU A O 1
ATOM 1528 N N . ASP A 1 185 ? 13.606 7.952 30.001 1.00 53.34 185 ASP A N 1
ATOM 1529 C CA . ASP A 1 185 ? 13.931 6.524 29.918 1.00 53.34 185 ASP A CA 1
ATOM 1530 C C . ASP A 1 185 ? 14.158 5.882 31.296 1.00 53.34 185 ASP A C 1
ATOM 1532 O O . ASP A 1 185 ? 13.829 4.710 31.493 1.00 53.34 185 ASP A O 1
ATOM 1536 N N . TYR A 1 186 ? 14.639 6.633 32.292 1.00 51.22 186 TYR A N 1
ATOM 1537 C CA . TYR A 1 186 ? 14.852 6.126 33.655 1.00 51.22 186 TYR A CA 1
ATOM 1538 C C . TYR A 1 186 ? 13.568 5.549 34.284 1.00 51.22 186 TYR A C 1
ATOM 1540 O O . TYR A 1 186 ? 13.608 4.521 34.962 1.00 51.22 186 TYR A O 1
ATOM 1548 N N . TYR A 1 187 ? 12.403 6.147 33.994 1.00 50.12 187 TYR A N 1
ATOM 1549 C CA . TYR A 1 187 ? 11.095 5.640 34.441 1.00 50.12 187 TYR A CA 1
ATOM 1550 C C . TYR A 1 187 ? 10.657 4.347 33.732 1.00 50.12 187 TYR A C 1
ATOM 1552 O O . TYR A 1 187 ? 9.727 3.693 34.202 1.00 50.12 187 TYR A O 1
ATOM 1560 N N . LEU A 1 188 ? 11.277 3.992 32.602 1.00 51.22 188 LEU A N 1
ATOM 1561 C CA . LEU A 1 188 ? 10.960 2.795 31.820 1.00 51.22 188 LEU A CA 1
ATOM 1562 C C . LEU A 1 188 ? 11.656 1.538 32.372 1.00 51.22 188 LEU A C 1
ATOM 1564 O O . LEU A 1 188 ? 11.134 0.434 32.217 1.00 51.22 188 LEU A O 1
ATOM 1568 N N . TYR A 1 189 ? 12.821 1.701 33.011 1.00 53.38 189 TYR A N 1
ATOM 1569 C CA . TYR A 1 189 ? 13.659 0.592 33.492 1.00 53.38 189 TYR A CA 1
ATOM 1570 C C . TYR A 1 189 ? 13.481 0.258 34.979 1.00 53.38 189 TYR A C 1
ATOM 1572 O O . TYR A 1 189 ? 13.855 -0.839 35.403 1.00 53.38 189 TYR A O 1
ATOM 1580 N N . GLU A 1 190 ? 12.888 1.145 35.778 1.00 58.66 190 GLU A N 1
ATOM 1581 C CA . GLU A 1 190 ? 12.430 0.780 37.119 1.00 58.66 190 GLU A CA 1
ATOM 1582 C C . GLU A 1 190 ? 11.141 -0.032 37.006 1.00 58.66 190 GLU A C 1
ATOM 1584 O O . GLU A 1 190 ? 10.139 0.442 36.487 1.00 58.66 190 GLU A O 1
ATOM 1589 N N . TRP A 1 191 ? 11.133 -1.277 37.484 1.00 55.31 191 TRP A N 1
ATOM 1590 C CA . TRP A 1 191 ? 9.898 -2.055 37.511 1.00 55.31 191 TRP A CA 1
ATOM 1591 C C . TRP A 1 191 ? 8.957 -1.486 38.578 1.00 55.31 191 TRP A C 1
ATOM 1593 O O . TRP A 1 191 ? 9.119 -1.747 39.770 1.00 55.31 191 TRP A O 1
ATOM 1603 N N . ASP A 1 192 ? 7.964 -0.714 38.146 1.00 64.81 192 ASP A N 1
ATOM 1604 C CA . ASP A 1 192 ? 6.852 -0.264 38.977 1.00 64.81 192 ASP A CA 1
ATOM 1605 C C . ASP A 1 192 ? 5.528 -0.824 38.410 1.00 64.81 192 ASP A C 1
ATOM 1607 O O . ASP A 1 192 ? 5.151 -0.517 37.275 1.00 64.81 192 ASP A O 1
ATOM 1611 N N . PRO A 1 193 ? 4.801 -1.658 39.181 1.00 68.88 193 PRO A N 1
ATOM 1612 C CA . PRO A 1 193 ? 3.559 -2.291 38.736 1.00 68.88 193 PRO A CA 1
ATOM 1613 C C . PRO A 1 193 ? 2.432 -1.292 38.414 1.00 68.88 193 PRO A C 1
ATOM 1615 O O . PRO A 1 193 ? 1.433 -1.681 37.808 1.00 68.88 193 PRO A O 1
ATOM 1618 N N . ASP A 1 194 ? 2.578 -0.015 38.783 1.00 67.19 194 ASP A N 1
ATOM 1619 C CA . ASP A 1 194 ? 1.650 1.073 38.472 1.00 67.19 194 ASP A CA 1
ATOM 1620 C C . ASP A 1 194 ? 2.165 2.041 37.380 1.00 67.19 194 ASP A C 1
ATOM 1622 O O . ASP A 1 194 ? 1.522 3.069 37.124 1.00 67.19 194 ASP A O 1
ATOM 1626 N N . ILE A 1 195 ? 3.265 1.724 36.680 1.00 67.56 195 ILE A N 1
ATOM 1627 C CA . ILE A 1 195 ? 3.822 2.539 35.577 1.00 67.56 195 ILE A CA 1
ATOM 1628 C C . ILE A 1 195 ? 2.777 2.882 34.523 1.00 67.56 195 ILE A C 1
ATOM 1630 O O . ILE A 1 195 ? 2.654 4.041 34.115 1.00 67.56 195 ILE A O 1
ATOM 1634 N N . ASP A 1 196 ? 1.943 1.914 34.151 1.00 60.12 196 ASP A N 1
ATOM 1635 C CA . ASP A 1 196 ? 0.899 2.129 33.154 1.00 60.12 196 ASP A CA 1
ATOM 1636 C C . ASP A 1 196 ? -0.091 3.218 33.585 1.00 60.12 196 ASP A C 1
ATOM 1638 O O . ASP A 1 196 ? -0.562 4.006 32.765 1.00 60.12 196 ASP A O 1
ATOM 1642 N N . LYS A 1 197 ? -0.371 3.340 34.888 1.00 66.12 197 LYS A N 1
ATOM 1643 C CA . LYS A 1 197 ? -1.243 4.396 35.424 1.00 66.12 197 LYS A CA 1
ATOM 1644 C C . LYS A 1 197 ? -0.544 5.752 35.459 1.00 66.12 197 LYS A C 1
ATOM 1646 O O . LYS A 1 197 ? -1.233 6.776 35.459 1.00 66.12 197 LYS A O 1
ATOM 1651 N N . LYS A 1 198 ? 0.790 5.800 35.507 1.00 66.38 198 LYS A N 1
ATOM 1652 C CA . LYS A 1 198 ? 1.573 7.045 35.433 1.00 66.38 198 LYS A CA 1
ATOM 1653 C C . LYS A 1 198 ? 1.672 7.555 33.995 1.00 66.38 198 LYS A C 1
ATOM 1655 O O . LYS A 1 198 ? 1.444 8.744 33.777 1.00 66.38 198 LYS A O 1
ATOM 1660 N N . ILE A 1 199 ? 1.912 6.661 33.037 1.00 67.94 199 ILE A N 1
ATOM 1661 C CA . ILE A 1 199 ? 2.128 6.990 31.619 1.00 67.94 199 ILE A CA 1
ATOM 1662 C C . ILE A 1 199 ? 0.802 7.163 30.872 1.00 67.94 199 ILE A C 1
ATOM 1664 O O . ILE A 1 199 ? 0.645 8.091 30.072 1.00 67.94 199 ILE A O 1
ATOM 1668 N N . TYR A 1 200 ? -0.192 6.326 31.167 1.00 72.50 200 TYR A N 1
ATOM 1669 C CA . TYR A 1 200 ? -1.440 6.288 30.422 1.00 72.50 200 TYR A CA 1
ATOM 1670 C C . TYR A 1 200 ? -2.654 6.754 31.228 1.00 72.50 200 TYR A C 1
ATOM 1672 O O . TYR A 1 200 ? -2.767 6.640 32.449 1.00 72.50 200 TYR A O 1
ATOM 1680 N N . ARG A 1 201 ? -3.618 7.307 30.497 1.00 75.50 201 ARG A N 1
ATOM 1681 C CA . ARG A 1 201 ? -4.956 7.657 30.944 1.00 75.50 201 ARG A CA 1
ATOM 1682 C C . ARG A 1 201 ? -5.917 6.562 30.505 1.00 75.50 201 ARG A C 1
ATOM 1684 O O . ARG A 1 201 ? -6.089 6.320 29.309 1.00 75.50 201 ARG A O 1
ATOM 1691 N N . ILE A 1 202 ? -6.606 5.975 31.476 1.00 75.75 202 ILE A N 1
ATOM 1692 C CA . ILE A 1 202 ? -7.714 5.060 31.213 1.00 75.75 202 ILE A CA 1
ATOM 1693 C C . ILE A 1 202 ? -8.917 5.892 30.732 1.00 75.75 202 ILE A C 1
ATOM 1695 O O . ILE A 1 202 ? -9.283 6.889 31.369 1.00 75.75 202 ILE A O 1
ATOM 1699 N N . PRO A 1 203 ? -9.534 5.555 29.587 1.00 81.38 203 PRO A N 1
ATOM 1700 C CA . PRO A 1 203 ? -10.744 6.235 29.147 1.00 81.38 203 PRO A CA 1
ATOM 1701 C C . PRO A 1 203 ? -11.903 6.040 30.134 1.00 81.38 203 PRO A C 1
ATOM 1703 O O . PRO A 1 203 ? -12.143 4.940 30.628 1.00 81.38 203 PRO A O 1
ATOM 1706 N N . LYS A 1 204 ? -12.708 7.091 30.347 1.00 82.75 204 LYS A N 1
ATOM 1707 C CA . LYS A 1 204 ? -13.871 7.048 31.260 1.00 82.75 204 LYS A CA 1
ATOM 1708 C C . LYS A 1 204 ? -14.875 5.944 30.904 1.00 82.75 204 LYS A C 1
ATOM 1710 O O . LYS A 1 204 ? -15.537 5.397 31.783 1.00 82.75 204 LYS A O 1
ATOM 1715 N N . PHE A 1 205 ? -15.022 5.640 29.613 1.00 82.56 205 PHE A N 1
ATOM 1716 C CA . PHE A 1 205 ? -15.917 4.581 29.151 1.00 82.56 205 PHE A CA 1
ATOM 1717 C C . PHE A 1 205 ? -15.420 3.194 29.568 1.00 82.56 205 PHE A C 1
ATOM 1719 O O . PHE A 1 205 ? -16.204 2.411 30.104 1.00 82.56 205 PHE A O 1
ATOM 1726 N N . ARG A 1 206 ? -14.115 2.933 29.426 1.00 83.25 206 ARG A N 1
ATOM 1727 C CA . ARG A 1 206 ? -13.475 1.714 29.925 1.00 83.25 206 ARG A CA 1
ATOM 1728 C C . ARG A 1 206 ? -13.618 1.564 31.433 1.00 83.25 206 ARG A C 1
ATOM 1730 O O . ARG A 1 206 ? -14.073 0.519 31.878 1.00 83.25 206 ARG A O 1
ATOM 1737 N N . GLU A 1 207 ? -13.351 2.617 32.206 1.00 83.88 207 GLU A N 1
ATOM 1738 C CA . GLU A 1 207 ? -13.546 2.575 33.665 1.00 83.88 207 GLU A CA 1
ATOM 1739 C C . GLU A 1 207 ? -14.985 2.191 34.041 1.00 83.88 207 GLU A C 1
ATOM 1741 O O . GLU A 1 207 ? -15.221 1.477 35.014 1.00 83.88 207 GLU A O 1
ATOM 1746 N N . LYS A 1 208 ? -15.974 2.666 33.273 1.00 84.81 208 LYS A N 1
ATOM 1747 C CA . LYS A 1 208 ? -17.382 2.321 33.488 1.00 84.81 208 LYS A CA 1
ATOM 1748 C C . LYS A 1 208 ? -17.659 0.849 33.174 1.00 84.81 208 LYS A C 1
ATOM 1750 O O . LYS A 1 208 ? -18.382 0.214 33.936 1.00 84.81 208 LYS A O 1
ATOM 1755 N N . ILE A 1 209 ? -17.104 0.321 32.082 1.00 84.94 209 ILE A N 1
ATOM 1756 C CA . ILE A 1 209 ? -17.209 -1.100 31.712 1.00 84.94 209 ILE A CA 1
ATOM 1757 C C . ILE A 1 209 ? -16.562 -1.975 32.794 1.00 84.94 209 ILE A C 1
ATOM 1759 O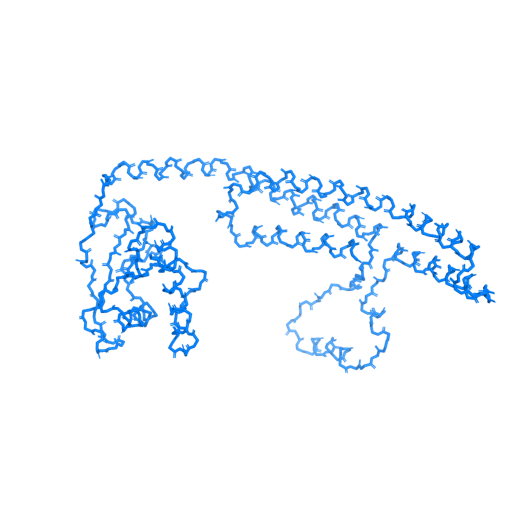 O . ILE A 1 209 ? -17.211 -2.887 33.292 1.00 84.94 209 ILE A O 1
ATOM 1763 N N . GLU A 1 210 ? -15.334 -1.663 33.213 1.00 86.00 210 GLU A N 1
ATOM 1764 C CA . GLU A 1 210 ? -14.594 -2.419 34.233 1.00 86.00 210 GLU A CA 1
ATOM 1765 C C . GLU A 1 210 ? -15.310 -2.405 35.591 1.00 86.00 210 GLU A C 1
ATOM 1767 O O . GLU A 1 210 ? -15.439 -3.445 36.233 1.00 86.00 210 GLU A O 1
ATOM 1772 N N . LYS A 1 211 ? -15.869 -1.259 36.009 1.00 87.38 211 LYS A N 1
ATOM 1773 C CA . LYS A 1 211 ? -16.689 -1.177 37.232 1.00 87.38 211 LYS A CA 1
ATOM 1774 C C . LYS A 1 211 ? -17.940 -2.044 37.150 1.00 87.38 211 LYS A C 1
ATOM 1776 O O . LYS A 1 211 ? -18.322 -2.660 38.140 1.00 87.38 211 LYS A O 1
ATOM 1781 N N . GLU A 1 212 ? -18.608 -2.072 36.000 1.00 84.31 212 GLU A N 1
ATOM 1782 C CA . GLU A 1 212 ? -19.783 -2.923 35.818 1.00 84.31 212 GLU A CA 1
ATOM 1783 C C . GLU A 1 212 ? -19.404 -4.406 35.756 1.00 84.31 212 GLU A C 1
ATOM 1785 O O . GLU A 1 212 ? -20.106 -5.211 36.361 1.00 84.31 212 GLU A O 1
ATOM 1790 N N . LEU A 1 213 ? -18.287 -4.770 35.118 1.00 84.62 213 LEU A N 1
ATOM 1791 C CA . LEU A 1 213 ? -17.754 -6.136 35.119 1.00 84.62 213 LEU A CA 1
ATOM 1792 C C . LEU A 1 213 ? -17.432 -6.610 36.535 1.00 84.62 213 LEU A C 1
ATOM 1794 O O . LEU A 1 213 ? -17.927 -7.659 36.937 1.00 84.62 213 LEU A O 1
ATOM 1798 N N . LYS A 1 214 ? -16.720 -5.797 37.321 1.00 87.44 214 LYS A N 1
ATOM 1799 C CA . LYS A 1 214 ? -16.380 -6.120 38.710 1.00 87.44 214 LYS A CA 1
ATOM 1800 C C . LYS A 1 214 ? -17.625 -6.354 39.568 1.00 87.44 214 LYS A C 1
ATOM 1802 O O . LYS A 1 214 ? -17.716 -7.366 40.252 1.00 87.44 214 LYS A O 1
ATOM 1807 N N . LYS A 1 215 ? -18.647 -5.496 39.444 1.00 84.44 215 LYS A N 1
ATOM 1808 C CA . LYS A 1 215 ? -19.947 -5.728 40.102 1.00 84.44 215 LYS A CA 1
ATOM 1809 C C . LYS A 1 215 ? -20.588 -7.043 39.658 1.00 84.44 215 LYS A C 1
ATOM 1811 O O . LYS A 1 215 ?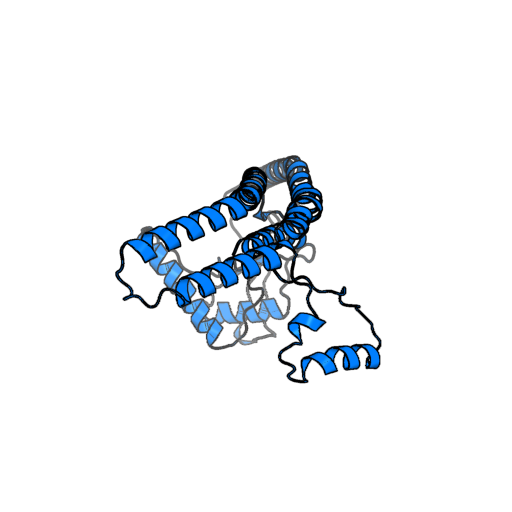 -21.242 -7.705 40.457 1.00 84.44 215 LYS A O 1
ATOM 1816 N N . CYS A 1 216 ? -20.491 -7.404 38.378 1.00 80.44 216 CYS A N 1
ATOM 1817 C CA . CYS A 1 216 ? -21.038 -8.670 37.887 1.00 80.44 216 CYS A CA 1
ATOM 1818 C C . CYS A 1 216 ? -20.280 -9.868 38.474 1.00 80.44 216 CYS A C 1
ATOM 1820 O O . CYS A 1 216 ? -20.919 -10.848 38.843 1.00 80.44 216 CYS A O 1
ATOM 1822 N N . GLU A 1 217 ? -18.953 -9.786 38.568 1.00 81.38 217 GLU A N 1
ATOM 1823 C CA . GLU A 1 217 ? -18.095 -10.818 39.157 1.00 81.38 217 GLU A CA 1
ATOM 1824 C C . GLU A 1 217 ? -18.369 -11.004 40.650 1.00 81.38 217 GLU A C 1
ATOM 1826 O O . GLU A 1 217 ? -18.599 -12.132 41.075 1.00 81.38 217 GLU A O 1
ATOM 1831 N N . GLU A 1 218 ? -18.450 -9.914 41.417 1.00 82.88 218 GLU A N 1
ATOM 1832 C CA . GLU A 1 218 ? -18.784 -9.932 42.849 1.00 82.88 218 GLU A CA 1
ATOM 1833 C C . GLU A 1 218 ? -20.142 -10.620 43.081 1.00 82.88 218 GLU A C 1
ATOM 1835 O O . GLU A 1 218 ? -20.214 -11.634 43.777 1.00 82.88 218 GLU A O 1
ATOM 1840 N N . ASN A 1 219 ? -21.189 -10.185 42.368 1.00 77.69 219 ASN A N 1
ATOM 1841 C CA . ASN A 1 219 ? -22.526 -10.792 42.439 1.00 77.69 219 ASN A CA 1
ATOM 1842 C C . ASN A 1 219 ? -22.559 -12.276 42.022 1.00 77.69 219 ASN A C 1
ATOM 1844 O O . ASN A 1 219 ? -23.456 -13.013 42.430 1.00 77.69 219 ASN A O 1
ATOM 1848 N N . LEU A 1 220 ? -21.647 -12.709 41.145 1.00 73.81 220 LEU A N 1
ATOM 1849 C CA . LEU A 1 220 ? -21.525 -14.110 40.735 1.00 73.81 220 LEU A CA 1
ATOM 1850 C C . LEU A 1 220 ? -20.727 -14.936 41.747 1.00 73.81 220 LEU A C 1
ATOM 1852 O O . LEU A 1 220 ? -21.018 -16.117 41.892 1.00 73.81 220 LEU A O 1
ATOM 1856 N N . SER A 1 221 ? -19.754 -14.335 42.433 1.00 71.69 221 SER A N 1
ATOM 1857 C CA . SER A 1 221 ? -18.945 -14.991 43.465 1.00 71.69 221 SER A CA 1
ATOM 1858 C C . SER A 1 221 ? -19.706 -15.208 44.777 1.00 71.69 221 SER A C 1
ATOM 1860 O O . SER A 1 221 ? -19.499 -16.219 45.439 1.00 71.69 221 SER A O 1
ATOM 1862 N N . GLU A 1 222 ? -20.645 -14.318 45.113 1.00 67.44 222 GLU A N 1
ATOM 1863 C CA . GLU A 1 222 ? -21.555 -14.472 46.260 1.00 67.44 222 GLU A CA 1
ATOM 1864 C C . GLU A 1 222 ? -22.560 -15.624 46.070 1.00 67.44 222 GLU A C 1
ATOM 1866 O O . GLU A 1 222 ? -23.072 -16.191 47.037 1.00 67.44 222 GLU A O 1
ATOM 1871 N N . LEU A 1 223 ? -22.830 -16.011 44.819 1.00 63.88 223 LEU A N 1
ATOM 1872 C CA . LEU A 1 223 ? -23.651 -17.170 44.475 1.00 63.88 223 LEU A CA 1
ATOM 1873 C C . LEU A 1 223 ? -22.793 -18.437 44.565 1.00 63.88 223 LEU A C 1
ATOM 1875 O O . LEU A 1 223 ? -22.310 -18.955 43.562 1.00 63.88 223 LEU A O 1
ATOM 1879 N N . ASN A 1 224 ? -22.608 -18.931 45.787 1.00 56.3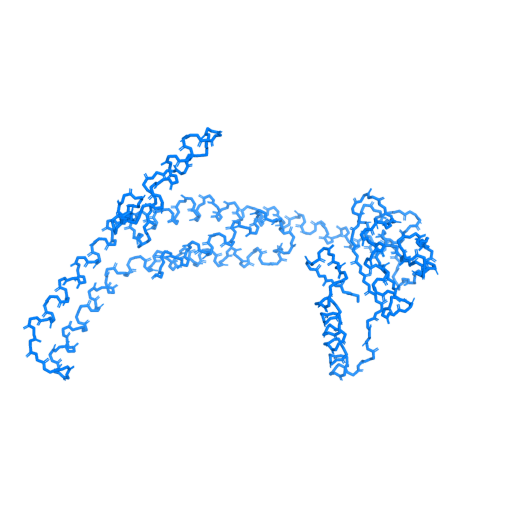8 224 ASN A N 1
ATOM 1880 C CA . ASN A 1 224 ? -21.891 -20.166 46.123 1.00 56.38 224 ASN A CA 1
ATOM 1881 C C . ASN A 1 224 ? -22.653 -21.431 45.652 1.00 56.38 224 ASN A C 1
ATOM 1883 O O . ASN A 1 224 ? -23.071 -22.261 46.456 1.00 56.38 224 ASN A O 1
ATOM 1887 N N . VAL A 1 225 ? -22.897 -21.569 44.345 1.00 57.22 225 VAL A N 1
ATOM 1888 C CA . VAL A 1 225 ? -23.676 -22.675 43.764 1.00 57.22 225 VAL A CA 1
ATOM 1889 C C . VAL A 1 225 ? -22.920 -23.310 42.596 1.00 57.22 225 VAL A C 1
ATOM 1891 O O . VAL A 1 225 ? -22.197 -22.633 41.860 1.00 57.22 225 VAL A O 1
ATOM 1894 N N . GLU A 1 226 ? -23.052 -24.631 42.445 1.00 58.75 226 GLU A N 1
ATOM 1895 C CA . GLU A 1 226 ? -22.395 -25.424 41.402 1.00 58.75 226 GLU A CA 1
ATOM 1896 C C . GLU A 1 226 ? -22.530 -24.781 40.008 1.00 58.75 226 GLU A C 1
ATOM 1898 O O . GLU A 1 226 ? -23.584 -24.271 39.624 1.00 58.75 226 GLU A O 1
ATOM 1903 N N . LYS A 1 227 ? -21.456 -24.850 39.202 1.00 56.72 227 LYS A N 1
ATOM 1904 C CA . LYS A 1 227 ? -21.305 -24.191 37.881 1.00 56.72 227 LYS A CA 1
ATOM 1905 C C . LYS A 1 227 ? -22.453 -24.428 36.877 1.00 56.72 227 LYS A C 1
ATOM 1907 O O . LYS A 1 227 ? -22.502 -23.733 35.858 1.00 56.72 227 LYS A O 1
ATOM 1912 N N . ASN A 1 228 ? -23.339 -25.393 37.128 1.00 54.19 228 ASN A N 1
ATOM 1913 C CA . ASN A 1 228 ? -24.426 -25.810 36.245 1.00 54.19 228 ASN A CA 1
ATOM 1914 C C . ASN A 1 228 ? -25.826 -25.308 36.634 1.00 54.19 228 ASN A C 1
ATOM 1916 O O . ASN A 1 228 ? -26.784 -25.660 35.942 1.00 54.19 228 ASN A O 1
ATOM 1920 N N . ASP A 1 229 ? -25.954 -24.449 37.647 1.00 65.00 229 ASP A N 1
ATOM 1921 C CA . ASP A 1 229 ? -27.258 -23.923 38.052 1.00 65.00 229 ASP A CA 1
ATOM 1922 C C . ASP A 1 229 ? -27.931 -23.083 36.927 1.00 65.00 229 ASP A C 1
ATOM 1924 O O . ASP A 1 229 ? -27.325 -22.138 36.385 1.00 65.00 229 ASP A O 1
ATOM 1928 N N . PRO A 1 230 ? -29.187 -23.396 36.542 1.00 69.62 230 PRO A N 1
ATOM 1929 C CA . PRO A 1 230 ? -29.991 -22.595 35.615 1.00 69.62 230 PRO A CA 1
ATOM 1930 C C . PRO A 1 230 ? -30.077 -21.104 35.979 1.00 69.62 230 PRO A C 1
ATOM 1932 O O . PRO A 1 230 ? -30.193 -20.252 35.089 1.00 69.62 230 PRO A O 1
ATOM 1935 N N . GLU A 1 231 ? -30.012 -20.765 37.264 1.00 69.62 231 GLU A N 1
ATOM 1936 C CA . GLU A 1 231 ? -30.128 -19.401 37.772 1.00 69.62 231 GLU A CA 1
ATOM 1937 C C . GLU A 1 231 ? -28.867 -18.566 37.491 1.00 69.62 231 GLU A C 1
ATOM 1939 O O . GLU A 1 231 ? -28.962 -17.414 37.044 1.00 69.62 231 GLU A O 1
ATOM 1944 N N . ILE A 1 232 ? -27.678 -19.173 37.610 1.00 70.69 232 ILE A N 1
ATOM 1945 C CA . ILE A 1 232 ? -26.398 -18.557 37.223 1.00 70.69 232 ILE A CA 1
ATOM 1946 C C . ILE A 1 232 ? -26.382 -18.279 35.716 1.00 70.69 232 ILE A C 1
ATOM 1948 O O . ILE A 1 232 ? -25.966 -17.197 35.289 1.00 70.69 232 ILE A O 1
ATOM 1952 N N . LYS A 1 233 ? -26.879 -19.211 34.889 1.00 74.06 233 LYS A N 1
ATOM 1953 C CA . LYS A 1 233 ? -26.984 -19.008 33.431 1.00 74.06 233 LYS A CA 1
ATOM 1954 C C . LYS A 1 233 ? -27.902 -17.831 33.087 1.00 74.06 233 LYS A C 1
ATOM 1956 O O . LYS A 1 233 ? -27.531 -16.998 32.256 1.00 74.06 233 LYS A O 1
ATOM 1961 N N . LYS A 1 234 ? -29.054 -17.704 33.757 1.00 78.88 234 LYS A N 1
ATOM 1962 C CA . LYS A 1 234 ? -29.977 -16.567 33.576 1.00 78.88 234 LYS A CA 1
ATOM 1963 C C . LYS A 1 234 ? -29.343 -15.233 33.988 1.00 78.88 234 LYS A C 1
ATOM 1965 O O . LYS A 1 234 ? -29.443 -14.260 33.237 1.00 78.88 234 LYS A O 1
ATOM 1970 N N . LYS A 1 235 ? -28.647 -15.174 35.131 1.00 77.00 235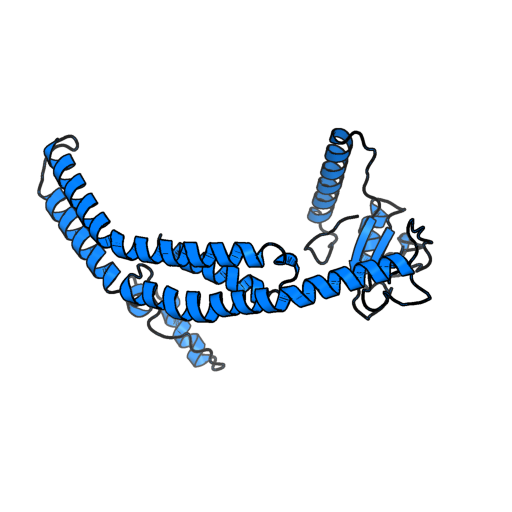 LYS A N 1
ATOM 1971 C CA . LYS A 1 235 ? -27.936 -13.959 35.577 1.00 77.00 235 LYS A CA 1
ATOM 1972 C C . LYS A 1 235 ? -26.795 -13.579 34.630 1.00 77.00 235 LYS A C 1
ATOM 1974 O O . LYS A 1 235 ? -26.731 -12.426 34.206 1.00 77.00 235 LYS A O 1
ATOM 1979 N N . LYS A 1 236 ? -25.965 -14.536 34.196 1.00 78.88 236 LYS A N 1
ATOM 1980 C CA . LYS A 1 236 ? -24.919 -14.303 33.179 1.00 78.88 236 LYS A CA 1
ATOM 1981 C C . LYS A 1 236 ? -25.494 -13.764 31.869 1.00 78.88 236 LYS A C 1
ATOM 1983 O O . LYS A 1 236 ? -24.950 -12.811 31.318 1.00 78.88 236 LYS A O 1
ATOM 1988 N N . ALA A 1 237 ? -26.614 -14.311 31.394 1.00 81.38 237 ALA A N 1
ATOM 1989 C CA . ALA A 1 237 ? -27.291 -13.807 30.199 1.00 81.38 237 ALA A CA 1
ATOM 1990 C C . ALA A 1 237 ? -27.783 -12.358 30.376 1.00 81.38 237 ALA A C 1
ATOM 1992 O O . ALA A 1 237 ? -27.633 -11.542 29.466 1.00 81.38 237 ALA A O 1
ATOM 1993 N N . LYS A 1 238 ? -28.305 -12.009 31.560 1.00 83.94 238 LYS A N 1
ATOM 1994 C CA . LYS A 1 238 ? -28.723 -10.638 31.894 1.00 83.94 238 LYS A CA 1
ATOM 1995 C C . LYS A 1 238 ? -27.542 -9.660 31.903 1.00 83.94 238 LYS A C 1
ATOM 1997 O O . LYS A 1 238 ? -27.658 -8.575 31.339 1.00 83.94 238 LYS A O 1
ATOM 2002 N N . TYR A 1 239 ? -26.406 -10.043 32.486 1.00 81.88 239 TYR A N 1
ATOM 2003 C CA . TYR A 1 239 ? -25.195 -9.214 32.483 1.00 81.88 239 TYR A CA 1
ATOM 2004 C C . TYR A 1 239 ? -24.596 -9.064 31.085 1.00 81.88 239 TYR A C 1
ATOM 2006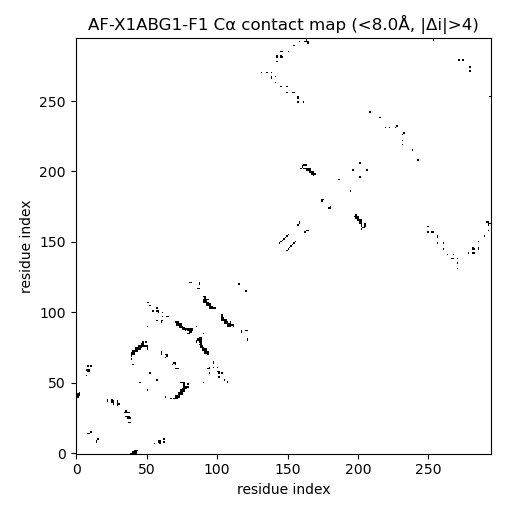 O O . TYR A 1 239 ? -24.260 -7.953 30.682 1.00 81.88 239 TYR A O 1
ATOM 2014 N N . LYS A 1 240 ? -24.566 -10.147 30.298 1.00 83.31 240 LYS A N 1
ATOM 2015 C CA . LYS A 1 240 ? -24.163 -10.102 28.888 1.00 83.31 240 LYS A CA 1
ATOM 2016 C C . LYS A 1 240 ? -25.050 -9.153 28.084 1.00 83.31 240 LYS A C 1
ATOM 2018 O O . LYS A 1 240 ? -24.534 -8.351 27.317 1.00 83.31 240 LYS A O 1
ATOM 2023 N N . LYS A 1 241 ? -26.371 -9.188 28.297 1.00 86.81 241 LYS A N 1
ATOM 2024 C CA . LYS A 1 241 ? -27.306 -8.249 27.664 1.00 86.81 241 LYS A CA 1
ATOM 2025 C C . LYS A 1 241 ? -26.988 -6.801 28.043 1.00 86.81 241 LYS A C 1
ATOM 2027 O O . LYS A 1 241 ? -26.855 -5.969 27.161 1.00 86.81 241 LYS A O 1
ATOM 2032 N N . LYS A 1 242 ? -26.763 -6.523 29.329 1.00 84.50 242 LYS A N 1
ATOM 2033 C CA . LYS A 1 242 ? -26.421 -5.178 29.816 1.00 84.50 242 LYS A CA 1
ATOM 2034 C C . LYS A 1 242 ? -25.107 -4.644 29.224 1.00 84.50 242 LYS A C 1
ATOM 2036 O O . LYS A 1 242 ? -25.042 -3.476 28.853 1.00 84.50 242 LYS A O 1
ATOM 2041 N N . LEU A 1 243 ? -24.077 -5.486 29.111 1.00 83.44 243 LEU A N 1
ATOM 2042 C CA . LEU A 1 243 ? -22.819 -5.124 28.446 1.00 83.44 243 LEU A CA 1
ATOM 2043 C C . LEU A 1 243 ? -23.026 -4.881 26.948 1.00 83.44 243 LEU A C 1
ATOM 2045 O O . LEU A 1 243 ? -22.546 -3.880 26.424 1.00 83.44 243 LEU A O 1
ATOM 2049 N N . ASN A 1 244 ? -23.799 -5.735 26.276 1.00 84.69 244 ASN A N 1
ATOM 2050 C CA . ASN A 1 244 ? -24.154 -5.534 24.872 1.00 84.69 244 ASN A CA 1
ATOM 2051 C C . ASN A 1 244 ? -24.916 -4.217 24.660 1.00 84.69 244 ASN A C 1
ATOM 2053 O O . ASN A 1 244 ? -24.623 -3.502 23.709 1.00 84.69 244 ASN A O 1
ATOM 2057 N N . ASP A 1 245 ? -25.826 -3.851 25.566 1.00 86.44 245 ASP A N 1
ATOM 2058 C CA . ASP A 1 245 ? -26.556 -2.580 25.510 1.00 86.44 245 ASP A CA 1
ATOM 2059 C C . ASP A 1 245 ? -25.605 -1.375 25.679 1.00 86.44 245 ASP A C 1
ATOM 2061 O O . ASP A 1 245 ? -25.775 -0.344 25.026 1.00 86.44 245 ASP A O 1
ATOM 2065 N N . MET A 1 246 ? -24.563 -1.502 26.514 1.00 82.88 246 MET A N 1
ATOM 2066 C CA . MET A 1 246 ? -23.512 -0.481 26.652 1.00 82.88 246 MET A CA 1
ATOM 2067 C C . MET A 1 246 ? -22.631 -0.367 25.401 1.00 82.88 246 MET A C 1
ATOM 2069 O O . MET A 1 246 ? -22.212 0.740 25.057 1.00 82.88 246 MET A O 1
ATOM 2073 N N . LEU A 1 247 ? -22.368 -1.486 24.721 1.00 85.19 247 LEU A N 1
ATOM 2074 C CA . LEU A 1 247 ? -21.552 -1.556 23.504 1.00 85.19 247 LEU A CA 1
ATOM 2075 C C . LEU A 1 247 ? -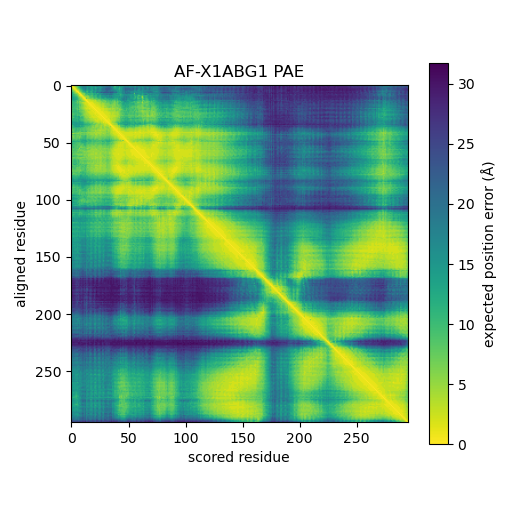22.339 -1.267 22.216 1.00 85.19 247 LEU A C 1
ATOM 2077 O O . LEU A 1 247 ? -21.728 -1.010 21.182 1.00 85.19 247 LEU A O 1
ATOM 2081 N N . ALA A 1 248 ? -23.674 -1.233 22.264 1.00 86.06 248 ALA A N 1
ATOM 2082 C CA . ALA A 1 248 ? -24.522 -1.017 21.093 1.00 86.06 248 ALA A CA 1
ATOM 2083 C C . ALA A 1 248 ? -24.218 0.309 20.373 1.00 86.06 248 ALA A C 1
ATOM 2085 O O . ALA A 1 248 ? -23.997 0.317 19.165 1.00 86.06 248 ALA A O 1
ATOM 2086 N N . LYS A 1 249 ? -24.133 1.423 21.117 1.00 85.38 249 LYS A N 1
ATOM 2087 C CA . LYS A 1 249 ? -23.808 2.748 20.553 1.00 85.38 249 LYS A CA 1
ATOM 2088 C C . LYS A 1 249 ? -22.382 2.829 19.972 1.00 85.38 249 LYS A C 1
ATOM 2090 O O . LYS A 1 249 ? -22.249 3.319 18.851 1.00 85.38 249 LYS A O 1
ATOM 2095 N N . PRO A 1 250 ? -21.325 2.365 20.675 1.00 84.88 250 PRO A N 1
ATOM 2096 C CA . PRO A 1 250 ? -19.989 2.239 20.088 1.00 84.88 250 PRO A CA 1
ATOM 2097 C C . PRO A 1 250 ? -19.968 1.414 18.798 1.00 84.88 250 PRO A C 1
ATOM 2099 O O . PRO A 1 250 ? -19.379 1.846 17.810 1.00 84.88 250 PRO A O 1
ATOM 2102 N N . ASN A 1 251 ? -20.648 0.263 18.786 1.00 85.88 251 ASN A N 1
ATOM 2103 C CA . ASN A 1 251 ? -20.688 -0.631 17.630 1.00 85.88 251 ASN A CA 1
ATOM 2104 C C . ASN A 1 251 ? -21.412 -0.001 16.438 1.00 85.88 251 ASN A C 1
ATOM 2106 O O . ASN A 1 251 ? -20.972 -0.160 15.301 1.00 85.88 251 ASN A O 1
ATOM 2110 N N . GLU A 1 252 ? -22.485 0.752 16.678 1.00 87.69 252 GLU A N 1
ATOM 2111 C CA . GLU A 1 252 ? -23.178 1.517 15.638 1.00 87.69 252 GLU A CA 1
ATOM 2112 C C . GLU A 1 252 ? -22.252 2.570 15.009 1.00 87.69 252 GLU A C 1
ATOM 2114 O O . GLU A 1 252 ? -22.141 2.661 13.784 1.00 87.69 252 GLU A O 1
ATOM 2119 N N . TRP A 1 253 ? -21.526 3.325 15.841 1.00 84.88 253 TRP A N 1
ATOM 2120 C CA . TRP A 1 253 ? -20.536 4.299 15.376 1.00 84.88 253 TRP A CA 1
ATOM 2121 C C . TRP A 1 253 ? -19.409 3.649 14.577 1.00 84.88 253 TRP A C 1
ATOM 2123 O O . TRP A 1 253 ? -19.084 4.123 13.489 1.00 84.88 253 TRP A O 1
ATOM 2133 N N . TYR A 1 254 ? -18.840 2.560 15.091 1.00 86.94 254 TYR A N 1
ATOM 2134 C CA . TYR A 1 254 ? -17.808 1.796 14.399 1.00 86.94 254 TYR A CA 1
ATOM 2135 C C . TYR A 1 254 ? -18.300 1.313 13.035 1.00 86.94 254 TYR A C 1
ATOM 2137 O O . TYR A 1 254 ? -17.645 1.557 12.027 1.00 86.94 254 TYR A O 1
ATOM 2145 N N . THR A 1 255 ? -19.491 0.712 12.987 1.00 88.19 255 THR A N 1
ATOM 2146 C CA . THR A 1 255 ? -20.089 0.209 11.743 1.00 88.19 255 THR A CA 1
ATOM 2147 C C . THR A 1 255 ? -20.283 1.340 10.735 1.00 88.19 255 THR A C 1
ATOM 2149 O O . THR A 1 255 ? -19.991 1.177 9.555 1.00 88.19 255 THR A O 1
ATOM 2152 N N . LYS A 1 256 ? -20.718 2.522 11.188 1.00 90.12 256 LYS A N 1
ATOM 2153 C CA . LYS A 1 256 ? -20.873 3.696 10.322 1.00 90.12 256 LYS A CA 1
ATOM 2154 C C . LYS A 1 256 ? -19.537 4.178 9.751 1.00 90.12 256 LYS A C 1
ATOM 2156 O O . LYS A 1 256 ? -19.468 4.457 8.558 1.00 90.12 256 LYS A O 1
ATOM 2161 N N . ILE A 1 257 ? -18.501 4.269 10.587 1.00 89.06 257 ILE A N 1
ATOM 2162 C CA . ILE A 1 257 ? -17.159 4.695 10.167 1.00 89.06 257 ILE A CA 1
ATOM 2163 C C . ILE A 1 257 ? -16.557 3.675 9.196 1.00 89.06 257 ILE A C 1
ATOM 2165 O O . ILE A 1 257 ? -16.043 4.068 8.154 1.00 89.06 257 ILE A O 1
ATOM 2169 N N . MET A 1 258 ? -16.669 2.379 9.497 1.00 89.56 258 MET A N 1
ATOM 2170 C CA . MET A 1 258 ? -16.183 1.310 8.625 1.00 89.56 258 MET A CA 1
ATOM 2171 C C . MET A 1 258 ? -16.916 1.292 7.287 1.00 89.56 258 MET A C 1
ATOM 2173 O O . MET A 1 258 ? -16.267 1.208 6.256 1.00 89.56 258 MET A O 1
ATOM 2177 N N . ASN A 1 259 ? -18.239 1.458 7.273 1.00 92.00 259 ASN A N 1
ATOM 2178 C CA . ASN A 1 259 ? -18.996 1.529 6.023 1.00 92.00 259 ASN A CA 1
ATOM 2179 C C . ASN A 1 259 ? -18.592 2.734 5.157 1.00 92.00 259 ASN A C 1
ATOM 2181 O O . ASN A 1 259 ? -18.572 2.621 3.934 1.00 92.00 259 ASN A O 1
ATOM 2185 N N . ASP A 1 260 ? -18.301 3.892 5.761 1.00 92.19 260 ASP A N 1
ATOM 2186 C CA . ASP A 1 260 ? -17.796 5.062 5.024 1.00 92.19 260 ASP A CA 1
ATOM 2187 C C . ASP A 1 260 ? -16.367 4.820 4.516 1.00 92.19 260 ASP A C 1
ATOM 2189 O O . ASP A 1 260 ? -16.059 5.113 3.365 1.00 92.19 260 ASP A O 1
ATOM 2193 N N . PHE A 1 261 ? -15.514 4.199 5.333 1.00 92.31 261 PHE A N 1
ATOM 2194 C CA . PHE A 1 261 ? -14.166 3.805 4.936 1.00 92.31 261 PHE A CA 1
ATOM 2195 C C . PHE A 1 261 ? -14.173 2.814 3.763 1.00 92.31 261 PHE A C 1
ATOM 2197 O O . PHE A 1 261 ? -13.534 3.083 2.752 1.00 92.31 261 PHE A O 1
ATOM 2204 N N . THR A 1 262 ? -14.951 1.728 3.831 1.00 92.12 262 THR A N 1
ATOM 2205 C CA . THR A 1 262 ? -15.050 0.724 2.758 1.00 92.12 262 THR A CA 1
ATOM 2206 C C . THR A 1 262 ? -15.488 1.351 1.438 1.00 92.12 262 THR A C 1
ATOM 2208 O O . THR A 1 262 ? -14.830 1.148 0.426 1.00 92.12 262 THR A O 1
ATOM 2211 N N . LYS A 1 263 ? -16.509 2.221 1.450 1.00 93.50 263 LYS A N 1
ATOM 2212 C CA . LYS A 1 263 ? -16.959 2.936 0.241 1.00 93.50 263 LYS A CA 1
ATOM 2213 C C . LYS A 1 263 ? -15.865 3.780 -0.412 1.00 93.50 263 LYS A C 1
ATOM 2215 O O . LYS A 1 263 ? -15.916 4.032 -1.614 1.00 93.50 263 LYS A O 1
ATOM 2220 N N . ARG A 1 264 ? -14.920 4.288 0.379 1.00 91.81 264 ARG A N 1
ATOM 2221 C CA . ARG A 1 264 ? -13.788 5.081 -0.117 1.00 91.81 264 ARG A CA 1
ATOM 2222 C C . ARG A 1 264 ? -12.678 4.179 -0.620 1.00 91.81 264 ARG A C 1
ATOM 2224 O O . ARG A 1 264 ? -12.141 4.449 -1.686 1.00 91.81 264 ARG A O 1
ATOM 2231 N N . ILE A 1 265 ? -12.398 3.086 0.084 1.00 91.62 265 ILE A N 1
ATOM 2232 C CA . ILE A 1 265 ? -11.464 2.060 -0.383 1.00 91.62 265 ILE A CA 1
ATOM 2233 C C . ILE A 1 265 ? -11.906 1.486 -1.727 1.00 91.62 265 ILE A C 1
ATOM 2235 O O . ILE A 1 265 ? -11.064 1.355 -2.604 1.00 91.62 265 ILE A O 1
ATOM 2239 N N . ASP A 1 266 ? -13.201 1.276 -1.961 1.00 91.69 266 ASP A N 1
ATOM 2240 C CA . ASP A 1 266 ? -13.705 0.822 -3.265 1.00 91.69 266 ASP A CA 1
ATOM 2241 C C . ASP A 1 266 ? -13.357 1.796 -4.408 1.00 91.69 266 ASP A C 1
ATOM 2243 O O . ASP A 1 266 ? -13.117 1.378 -5.540 1.00 91.69 266 ASP A O 1
ATOM 2247 N N . LYS A 1 267 ? -13.287 3.103 -4.121 1.00 89.88 267 LYS A N 1
ATOM 2248 C CA . LYS A 1 267 ? -12.869 4.130 -5.091 1.00 89.88 267 LYS A CA 1
ATOM 2249 C C . LYS A 1 267 ? -11.352 4.220 -5.252 1.00 89.88 267 LYS A C 1
ATOM 2251 O O . LYS A 1 267 ? -10.881 4.570 -6.329 1.00 89.88 267 LYS A O 1
ATOM 2256 N N . ILE A 1 268 ? -10.602 3.953 -4.184 1.00 90.69 268 ILE A N 1
ATOM 2257 C CA . ILE A 1 268 ? -9.137 4.046 -4.154 1.00 90.69 268 ILE A CA 1
ATOM 2258 C C . ILE A 1 268 ? -8.497 2.781 -4.742 1.00 90.69 268 ILE A C 1
ATOM 2260 O O . ILE A 1 268 ? -7.494 2.875 -5.443 1.00 90.69 268 ILE A O 1
ATOM 2264 N N . SER A 1 269 ? -9.092 1.611 -4.502 1.00 88.62 269 SER A N 1
ATOM 2265 C CA . SER A 1 269 ? -8.564 0.288 -4.854 1.00 88.62 269 SER A CA 1
ATOM 2266 C C . SER A 1 269 ? -8.075 0.171 -6.305 1.00 88.62 269 SER A C 1
ATOM 2268 O O . SER A 1 269 ? -6.966 -0.331 -6.485 1.00 88.62 269 SER A O 1
ATOM 2270 N N . PRO A 1 270 ? -8.785 0.687 -7.333 1.00 89.88 270 PRO A N 1
ATOM 2271 C CA . PRO A 1 270 ? -8.316 0.607 -8.719 1.00 89.88 270 PRO A CA 1
ATOM 2272 C C . PRO A 1 270 ? -7.000 1.346 -8.992 1.00 89.88 270 PRO A C 1
ATOM 2274 O O . PRO A 1 270 ? -6.326 1.044 -9.972 1.00 89.88 270 PRO A O 1
ATOM 2277 N N . LEU A 1 271 ? -6.655 2.338 -8.166 1.00 89.62 271 LEU A N 1
ATOM 2278 C CA . LEU A 1 271 ? -5.458 3.165 -8.319 1.00 89.62 271 LEU A CA 1
ATOM 2279 C C . LEU A 1 271 ? -4.490 3.045 -7.135 1.00 89.62 271 LEU A C 1
ATOM 2281 O O . LEU A 1 271 ? -3.543 3.823 -7.044 1.00 89.62 271 LEU A O 1
ATOM 2285 N N . PHE A 1 272 ? -4.700 2.066 -6.254 1.00 87.38 272 PHE A N 1
ATOM 2286 C CA . PHE A 1 272 ? -3.909 1.881 -5.039 1.00 87.38 272 PHE A CA 1
ATOM 2287 C C . PHE A 1 272 ? -2.412 1.705 -5.334 1.00 87.38 272 PHE A C 1
ATOM 2289 O O . PHE A 1 272 ? -1.569 2.296 -4.662 1.00 87.38 272 PHE A O 1
ATOM 2296 N N . ASP A 1 273 ? -2.082 0.974 -6.399 1.00 84.56 273 ASP A N 1
ATOM 2297 C CA . ASP A 1 273 ? -0.698 0.714 -6.811 1.00 84.56 273 ASP A CA 1
ATOM 2298 C C . ASP A 1 273 ? 0.055 1.971 -7.269 1.00 84.56 273 ASP A C 1
ATOM 2300 O O . ASP A 1 273 ? 1.286 1.969 -7.310 1.00 84.56 273 ASP A O 1
ATOM 2304 N N . TYR A 1 274 ? -0.663 3.050 -7.589 1.00 86.38 274 TYR A N 1
ATOM 2305 C CA . TYR A 1 274 ? -0.085 4.327 -8.009 1.00 86.38 274 TYR A CA 1
ATOM 2306 C C . TYR A 1 274 ? 0.068 5.329 -6.861 1.00 86.38 274 TYR A C 1
ATOM 2308 O O . TYR A 1 274 ? 0.604 6.411 -7.087 1.00 86.38 274 TYR A O 1
ATOM 2316 N N . LEU A 1 275 ? -0.400 4.985 -5.658 1.00 85.94 275 LEU A N 1
ATOM 2317 C CA . LEU A 1 275 ? -0.232 5.819 -4.471 1.00 85.94 275 LEU A CA 1
ATOM 2318 C C . LEU A 1 275 ? 1.205 5.779 -3.976 1.00 85.94 275 LEU A C 1
ATOM 2320 O O . LEU A 1 275 ? 1.871 4.739 -4.076 1.00 85.94 275 LEU A O 1
ATOM 2324 N N . ASP A 1 276 ? 1.649 6.881 -3.388 1.00 85.25 276 ASP A N 1
ATOM 2325 C CA . ASP A 1 276 ? 2.945 6.944 -2.729 1.00 85.25 276 ASP A CA 1
ATOM 2326 C C . ASP A 1 276 ? 2.949 6.203 -1.375 1.00 85.25 276 ASP A C 1
ATOM 2328 O O . ASP A 1 276 ? 1.942 5.669 -0.893 1.00 85.25 276 ASP A O 1
ATOM 2332 N N . THR A 1 277 ? 4.126 6.124 -0.758 1.00 82.00 277 THR A N 1
ATOM 2333 C CA . THR A 1 277 ? 4.306 5.442 0.528 1.00 82.00 277 THR A CA 1
ATOM 2334 C C . THR A 1 277 ? 3.517 6.105 1.660 1.00 82.00 277 THR A C 1
ATOM 2336 O O . THR A 1 277 ? 3.026 5.410 2.550 1.00 82.00 277 THR A O 1
ATOM 2339 N N . ASP A 1 278 ? 3.395 7.431 1.664 1.00 82.75 278 ASP A N 1
ATOM 2340 C CA . ASP A 1 278 ? 2.761 8.170 2.758 1.00 82.75 278 ASP A CA 1
ATOM 2341 C C . ASP A 1 278 ? 1.230 8.077 2.674 1.00 82.75 278 ASP A C 1
ATOM 2343 O O . ASP A 1 278 ? 0.555 7.855 3.682 1.00 82.75 278 ASP A O 1
ATOM 2347 N N . GLU A 1 279 ? 0.684 8.136 1.465 1.00 87.75 279 GLU A N 1
ATOM 2348 C CA . GLU A 1 279 ? -0.717 7.908 1.122 1.00 87.75 279 GLU A CA 1
ATOM 2349 C C . GLU A 1 279 ? -1.178 6.506 1.527 1.00 87.75 279 GLU A C 1
ATOM 2351 O O . GLU A 1 279 ? -2.223 6.355 2.170 1.00 87.75 279 GLU A O 1
ATOM 2356 N N . ARG A 1 280 ? -0.376 5.474 1.234 1.00 87.81 280 ARG A N 1
ATOM 2357 C CA . ARG A 1 280 ? -0.660 4.097 1.676 1.00 87.81 280 ARG A CA 1
ATOM 2358 C C . ARG A 1 280 ? -0.622 3.974 3.195 1.00 87.81 280 ARG A C 1
ATOM 2360 O O . ARG A 1 280 ? -1.542 3.408 3.787 1.00 87.81 280 ARG A O 1
ATOM 2367 N N . LYS A 1 281 ? 0.375 4.582 3.846 1.00 86.81 281 LYS A N 1
ATOM 2368 C CA . LYS A 1 281 ? 0.486 4.589 5.313 1.00 86.81 281 LYS A CA 1
ATOM 2369 C C . LYS A 1 281 ? -0.717 5.233 5.994 1.00 86.81 281 LYS A C 1
ATOM 2371 O O . LYS A 1 281 ? -1.084 4.805 7.085 1.00 86.81 281 LYS A O 1
ATOM 2376 N N . ILE A 1 282 ? -1.352 6.244 5.396 1.00 87.06 282 ILE A N 1
ATOM 2377 C CA . ILE A 1 282 ? -2.582 6.837 5.951 1.00 87.06 282 ILE A CA 1
ATOM 2378 C C . ILE A 1 282 ? -3.688 5.782 6.056 1.00 87.06 282 ILE A C 1
ATOM 2380 O O . ILE A 1 282 ? -4.359 5.700 7.090 1.00 87.06 282 ILE A O 1
ATOM 2384 N N . ILE A 1 283 ? -3.861 4.979 5.004 1.00 88.19 283 ILE A N 1
ATOM 2385 C CA . ILE A 1 283 ? -4.864 3.913 4.935 1.00 88.19 283 ILE A CA 1
ATOM 2386 C C . ILE A 1 283 ? -4.535 2.824 5.962 1.00 88.19 283 ILE A C 1
ATOM 2388 O O . ILE A 1 283 ? -5.372 2.510 6.809 1.00 88.19 283 ILE A O 1
ATOM 2392 N N . GLU A 1 284 ? -3.299 2.324 5.953 1.00 87.25 284 GLU A N 1
ATOM 2393 C CA . GLU A 1 284 ? -2.827 1.289 6.881 1.00 87.25 284 GLU A CA 1
ATOM 2394 C C . GLU A 1 284 ? -2.977 1.719 8.346 1.00 87.25 284 GLU A C 1
ATOM 2396 O O . GLU A 1 284 ? -3.552 0.997 9.165 1.00 87.25 284 GLU A O 1
ATOM 2401 N N . HIS A 1 285 ? -2.539 2.937 8.673 1.00 85.50 285 HIS A N 1
ATOM 2402 C CA . HIS A 1 285 ? -2.619 3.484 10.024 1.00 85.50 285 HIS A CA 1
ATOM 2403 C C . HIS A 1 285 ? -4.067 3.642 10.500 1.00 85.50 285 HIS A C 1
ATOM 2405 O O . HIS A 1 285 ? -4.367 3.446 11.682 1.00 85.50 285 HIS A O 1
ATOM 2411 N N . PHE A 1 286 ? -4.981 4.014 9.600 1.00 86.50 286 PHE A N 1
ATOM 2412 C CA . PHE A 1 286 ? -6.397 4.089 9.934 1.00 86.50 286 PHE A CA 1
ATOM 2413 C C . PHE A 1 286 ? -6.969 2.702 10.246 1.00 86.50 286 PHE A C 1
ATOM 2415 O O . PHE A 1 286 ? -7.617 2.534 11.284 1.00 86.50 286 PHE A O 1
ATOM 2422 N N . GLU A 1 287 ? -6.695 1.704 9.403 1.00 86.31 287 GLU A N 1
ATOM 2423 C CA . GLU A 1 287 ? -7.162 0.335 9.625 1.00 86.31 287 GLU A CA 1
ATOM 2424 C C . GLU A 1 287 ? -6.599 -0.290 10.905 1.00 86.31 287 GLU A C 1
ATOM 2426 O O . GLU A 1 287 ? -7.301 -0.994 11.633 1.00 86.31 287 GLU A O 1
ATOM 2431 N N . GLU A 1 288 ? -5.318 -0.070 11.188 1.00 84.31 288 GLU A N 1
ATOM 2432 C CA . GLU A 1 288 ? -4.683 -0.573 12.401 1.00 84.31 288 GLU A CA 1
ATOM 2433 C C . GLU A 1 288 ? -5.335 0.041 13.644 1.00 84.31 288 GLU A C 1
ATOM 2435 O O . GLU A 1 288 ? -5.782 -0.671 14.549 1.00 84.31 288 GLU A O 1
ATOM 2440 N N . ARG A 1 289 ? -5.490 1.368 13.666 1.00 81.00 289 ARG A N 1
ATOM 2441 C CA . ARG A 1 289 ? -6.077 2.050 14.822 1.00 81.00 289 ARG A CA 1
ATOM 2442 C C . ARG A 1 289 ? -7.532 1.691 15.037 1.00 81.00 289 ARG A C 1
ATOM 2444 O O . ARG A 1 289 ? -7.932 1.504 16.182 1.00 81.00 289 ARG A O 1
ATOM 2451 N N . ILE A 1 290 ? -8.330 1.593 13.978 1.00 79.69 290 ILE A N 1
ATOM 2452 C CA . ILE A 1 290 ? -9.749 1.273 14.135 1.00 79.69 290 ILE A CA 1
ATOM 2453 C C . ILE A 1 290 ? -9.955 -0.172 14.610 1.00 79.69 290 ILE A C 1
ATOM 2455 O O . ILE A 1 290 ? -10.852 -0.418 15.416 1.00 79.69 290 ILE A O 1
ATOM 2459 N N . ARG A 1 291 ? -9.083 -1.109 14.198 1.00 78.00 291 ARG A N 1
ATOM 2460 C CA . ARG A 1 291 ? -9.053 -2.482 14.730 1.00 78.00 291 ARG A CA 1
ATOM 2461 C C . ARG A 1 291 ? -8.729 -2.505 16.221 1.00 78.00 291 ARG A C 1
ATOM 2463 O O . ARG A 1 291 ? -9.393 -3.221 16.968 1.00 78.00 291 ARG A O 1
ATOM 2470 N N . ASN A 1 292 ? -7.764 -1.699 16.655 1.00 72.56 292 ASN A N 1
ATOM 2471 C CA . ASN A 1 292 ? -7.324 -1.691 18.048 1.00 72.56 292 ASN A CA 1
ATOM 2472 C C . ASN A 1 292 ? -8.352 -1.041 18.997 1.00 72.56 292 ASN A C 1
ATOM 2474 O O . ASN A 1 292 ? -8.370 -1.365 20.175 1.00 72.56 292 ASN A O 1
ATOM 2478 N N . ILE A 1 293 ? -9.217 -0.134 18.523 1.00 67.62 293 ILE A N 1
ATOM 2479 C CA . ILE A 1 293 ? -10.228 0.532 19.375 1.00 67.62 293 ILE A CA 1
ATOM 2480 C C . ILE A 1 293 ? -11.375 -0.409 19.779 1.00 67.62 293 ILE A C 1
ATOM 2482 O O . ILE A 1 293 ? -11.999 -0.193 20.819 1.00 67.62 293 ILE A O 1
ATOM 2486 N N . VAL A 1 294 ? -11.672 -1.417 18.954 1.00 57.69 294 VAL A N 1
ATOM 2487 C CA . VAL A 1 294 ? -12.850 -2.292 19.106 1.00 57.69 294 VAL A CA 1
ATOM 2488 C C . VAL A 1 294 ? -12.519 -3.668 19.687 1.00 57.69 294 VAL A C 1
ATOM 2490 O O . VAL A 1 294 ? -13.423 -4.338 20.187 1.00 57.69 294 VAL A O 1
ATOM 2493 N N . ARG A 1 295 ? -11.252 -4.088 19.643 1.00 48.06 295 ARG A N 1
ATOM 2494 C CA . ARG A 1 295 ? -10.770 -5.300 20.319 1.00 48.06 295 ARG A CA 1
ATOM 2495 C C . ARG A 1 295 ? -10.375 -5.009 21.761 1.00 48.06 295 ARG A C 1
ATOM 2497 O O . ARG A 1 295 ? -10.660 -5.891 22.598 1.00 48.06 295 ARG A O 1
#

Solvent-accessible surface area (backbone atoms only — not comparable to full-atom values): 17080 Å² total; per-residue (Å²): 106,57,82,67,99,62,95,73,68,66,102,45,75,66,50,56,51,50,51,51,50,51,49,50,53,47,40,56,49,15,60,74,70,78,44,92,54,74,87,54,36,38,54,52,73,32,80,74,75,54,91,72,75,51,76,67,49,46,52,38,48,43,55,47,30,71,77,35,83,78,32,36,38,37,39,38,16,75,75,32,42,82,40,92,90,28,71,60,15,43,42,34,35,37,64,75,44,57,91,55,51,91,75,36,54,70,40,77,72,53,86,78,87,70,97,66,59,65,70,61,51,52,55,50,51,54,50,51,51,51,51,50,61,61,52,44,60,58,38,54,52,49,53,50,41,46,51,59,44,46,44,65,42,50,47,46,48,46,44,72,65,55,14,61,52,69,38,68,70,62,80,86,79,91,65,93,49,66,69,65,50,51,58,60,51,54,68,71,73,52,93,52,99,57,48,64,66,71,50,28,38,77,31,70,43,37,56,51,50,53,53,52,49,50,53,52,49,52,64,51,63,74,53,85,62,68,97,78,45,71,64,59,54,53,51,51,53,51,51,52,49,55,53,47,61,68,43,46,62,54,50,52,52,48,52,51,53,50,55,54,48,50,62,46,46,67,65,33,57,88,51,50,90,75,52,54,75,67,64,48,46,54,54,53,52,48,54,53,52,58,54,57,48,76,109

InterPro domains:
  IPR000555 JAB1/MPN/MOV34 metalloenzyme domain [PF01398] (21-69)

pLDDT: mean 78.79, std 12.58, range [35.09, 93.5]

Organism: NCBI:txid412755

Foldseek 3Di:
DDDDPDPADDPDPVSVVVVVVVQVVQCVVCVVVVHPDGAQAEEDEDAPPADDDDLRNLQRLLVVCVVPVRYWYKYAYCVCCVPPVDQRRIFIKHFPCSVVPSPTDMDRDDDDDDPDDSVVVVVVVVVVVVVLVVLVVVLVVLLVCLVVPLPVPLLVVLCQPAFQDWAFPDDPDPDPDPVVVVVVCVLVPPDDPCSSVVGTDGHPNNVVLVVLVVVLVVVLVVPPDPPPDPVSVVSVVVSVVVVCVSCVVSVVSLVVSVVSLVVSCVSNVVVVVVDDPVSVVSNVVSVVSSVNRND